Protein AF-A0A2G9M6N1-F1 (afdb_monomer_lite)

Secondary structure (DSSP, 8-state):
-------------PPPBPP-TT-EE-S-EEBPSSEEE-SS-EEEEEES-EEE-TT-EEE-SS--EEEEEEEEEEEEEES-EEES-SEEEEEEEEEEEEEEEEEEES-SEEEEEEEEES-EEEEEEE-SSEEEEEES-BS-EEEETTB---SGGGGSSEES--HHHHHHHHS----HHHHHHHHHHHHTT--HHHHHHHHHHT--

pLDDT: mean 89.11, std 14.32, range [43.44, 98.81]

Sequence (204 aa):
MKWILFILLVPVVGACIVPEDGMLIDKSVEFCTGVYYFDSGIKVSGENIKVDCAGSVLKSWSFGKGISIEHAKNVTVHECRLLSYKYGFYVRNSSRVFLIDNHLLKNLVGARFVSVSDSALFNHDVSLLQPIESELSENNIFSFTNKVLETSICESNHCNVDRQGVELFMLPRTDKNKMGIWLSENIGGKTKAKLHNWVFSVFN

Structure (mmCIF, N/CA/C/O backbone):
data_AF-A0A2G9M6N1-F1
#
_entry.id   AF-A0A2G9M6N1-F1
#
loop_
_atom_site.group_PDB
_atom_site.id
_atom_site.type_symbol
_atom_site.label_atom_id
_atom_site.label_alt_id
_atom_site.label_comp_id
_atom_site.label_asym_id
_atom_site.label_entity_id
_atom_site.label_seq_id
_atom_site.pdbx_PDB_ins_code
_atom_site.Cartn_x
_atom_site.Cartn_y
_atom_site.Cartn_z
_atom_site.occupancy
_atom_site.B_iso_or_equiv
_atom_site.auth_seq_id
_atom_site.auth_comp_id
_atom_site.auth_asym_id
_atom_site.auth_atom_id
_atom_site.pdbx_PDB_model_num
ATOM 1 N N . MET A 1 1 ? -32.301 -51.499 0.037 1.00 53.19 1 MET A N 1
ATOM 2 C CA . MET A 1 1 ? -30.959 -50.959 -0.279 1.00 53.19 1 MET A CA 1
ATOM 3 C C . MET A 1 1 ? -31.078 -49.461 -0.516 1.00 53.19 1 MET A C 1
ATOM 5 O O . MET A 1 1 ? -31.639 -49.072 -1.528 1.00 53.19 1 MET A O 1
ATOM 9 N N . LYS A 1 2 ? -30.637 -48.624 0.431 1.00 53.41 2 LYS A N 1
ATOM 10 C CA . LYS A 1 2 ? -30.558 -47.166 0.239 1.00 53.41 2 LYS A CA 1
ATOM 11 C C . LYS A 1 2 ? -29.214 -46.850 -0.419 1.00 53.41 2 LYS A C 1
ATOM 13 O O . LYS A 1 2 ? -28.179 -47.088 0.192 1.00 53.41 2 LYS A O 1
ATOM 18 N N . TRP A 1 3 ? -29.236 -46.367 -1.657 1.00 54.66 3 TRP A N 1
ATOM 19 C CA . TRP A 1 3 ? -28.057 -45.813 -2.321 1.00 54.66 3 TRP A CA 1
ATOM 20 C C . TRP A 1 3 ? -27.800 -44.413 -1.759 1.00 54.66 3 TRP A C 1
ATOM 22 O O . TRP A 1 3 ? -28.599 -43.503 -1.964 1.00 54.66 3 TRP A O 1
ATOM 32 N N . ILE A 1 4 ? -26.715 -44.258 -1.003 1.00 67.19 4 ILE A N 1
ATOM 33 C CA . ILE A 1 4 ? -26.228 -42.950 -0.563 1.00 67.19 4 ILE A CA 1
ATOM 34 C C . ILE A 1 4 ? -25.428 -42.367 -1.731 1.00 67.19 4 ILE A C 1
ATOM 36 O O . ILE A 1 4 ? -24.348 -42.856 -2.055 1.00 67.19 4 ILE A O 1
ATOM 40 N N . LEU A 1 5 ? -25.989 -41.349 -2.385 1.00 68.50 5 LEU A N 1
ATOM 41 C CA . LEU A 1 5 ? -25.320 -40.563 -3.417 1.00 68.50 5 LEU A CA 1
ATOM 42 C C . LEU A 1 5 ? -24.309 -39.629 -2.732 1.00 68.50 5 LEU A C 1
ATOM 44 O O . LEU A 1 5 ? -24.683 -38.606 -2.162 1.00 68.50 5 LEU A O 1
ATOM 48 N N . PHE A 1 6 ? -23.032 -40.005 -2.749 1.00 65.44 6 PHE A N 1
ATOM 49 C CA . PHE A 1 6 ? -21.934 -39.149 -2.303 1.00 65.44 6 PHE A CA 1
ATOM 50 C C . PHE A 1 6 ? -21.677 -38.082 -3.376 1.00 65.44 6 PHE A C 1
ATOM 52 O O . PHE A 1 6 ? -21.062 -38.355 -4.405 1.00 65.44 6 PHE A O 1
ATOM 59 N N . ILE A 1 7 ? -22.177 -36.865 -3.158 1.00 70.44 7 ILE A N 1
ATOM 60 C CA . ILE A 1 7 ? -21.816 -35.699 -3.969 1.00 70.44 7 ILE A CA 1
ATOM 61 C C . ILE A 1 7 ? -20.408 -35.278 -3.532 1.00 70.44 7 ILE A C 1
ATOM 63 O O . ILE A 1 7 ? -20.227 -34.702 -2.461 1.00 70.44 7 ILE A O 1
ATOM 67 N N . LEU A 1 8 ? -19.402 -35.608 -4.344 1.00 63.34 8 LEU A N 1
ATOM 68 C CA . LEU A 1 8 ? -18.044 -35.090 -4.193 1.00 63.34 8 LEU A CA 1
ATOM 69 C C . LEU A 1 8 ? -18.057 -33.596 -4.530 1.00 63.34 8 LEU A C 1
ATOM 71 O O . LEU A 1 8 ? -18.079 -33.209 -5.697 1.00 63.34 8 LEU A O 1
ATOM 75 N N . LEU A 1 9 ? -18.057 -32.756 -3.496 1.00 69.50 9 LEU A N 1
ATOM 76 C CA . LEU A 1 9 ? -17.727 -31.339 -3.615 1.00 69.50 9 LEU A CA 1
ATOM 77 C C . LEU A 1 9 ? -16.245 -31.242 -3.983 1.00 69.50 9 LEU A C 1
ATOM 79 O O . LEU A 1 9 ? -15.378 -31.241 -3.111 1.00 69.50 9 LEU A O 1
ATOM 83 N N . VAL A 1 10 ? -15.947 -31.216 -5.282 1.00 66.88 10 VAL A N 1
ATOM 84 C CA . VAL A 1 10 ? -14.610 -30.853 -5.751 1.00 66.88 10 VAL A CA 1
ATOM 85 C C . VAL A 1 10 ? -14.420 -29.380 -5.388 1.00 66.88 10 VAL A C 1
ATOM 87 O O . VAL A 1 10 ? -15.230 -28.557 -5.827 1.00 66.88 10 VAL A O 1
ATOM 90 N N . PRO A 1 11 ? -13.418 -29.018 -4.566 1.00 63.94 11 PRO A N 1
ATOM 91 C CA . PRO A 1 11 ? -13.124 -27.618 -4.327 1.00 63.94 11 PRO A CA 1
ATOM 92 C C . PRO A 1 11 ? -12.785 -26.998 -5.679 1.00 63.94 11 PRO A C 1
ATOM 94 O O . PRO A 1 11 ? -11.869 -27.448 -6.368 1.00 63.94 11 PRO A O 1
ATOM 97 N N . VAL A 1 12 ? -13.567 -26.001 -6.088 1.00 63.62 12 VAL A N 1
ATOM 98 C CA . VAL A 1 12 ? -13.225 -25.174 -7.241 1.00 63.62 12 VAL A CA 1
ATOM 99 C C . VAL A 1 12 ? -11.964 -24.432 -6.827 1.00 63.62 12 VAL A C 1
ATOM 101 O O . VAL A 1 12 ? -12.032 -23.459 -6.081 1.00 63.62 12 VAL A O 1
ATOM 104 N N . VAL A 1 13 ? -10.806 -24.951 -7.231 1.00 67.25 13 VAL A N 1
ATOM 105 C CA . VAL A 1 13 ? -9.548 -24.222 -7.113 1.00 67.25 13 VAL A CA 1
ATOM 106 C C . VAL A 1 13 ? -9.734 -23.001 -8.001 1.00 67.25 13 VAL A C 1
ATOM 108 O O . VAL A 1 13 ? -9.790 -23.128 -9.225 1.00 67.25 13 VAL A O 1
ATOM 111 N N . GLY A 1 14 ? -9.971 -21.845 -7.380 1.00 72.62 14 GLY A N 1
ATOM 112 C CA . GLY A 1 14 ? -10.072 -20.585 -8.097 1.00 72.62 14 GLY A CA 1
ATOM 113 C C . GLY A 1 14 ? -8.779 -20.406 -8.873 1.00 72.62 14 GLY A C 1
ATOM 114 O O . GLY A 1 14 ? -7.706 -20.372 -8.280 1.00 72.62 14 GLY A O 1
ATOM 115 N N . ALA A 1 15 ? -8.865 -20.388 -10.200 1.00 88.50 15 ALA A N 1
ATOM 116 C CA . ALA A 1 15 ? -7.701 -20.099 -11.012 1.00 88.50 15 ALA A CA 1
ATOM 117 C C . ALA A 1 15 ? -7.247 -18.669 -10.695 1.00 88.50 15 ALA A C 1
ATOM 119 O O . ALA A 1 15 ? -8.067 -17.747 -10.680 1.00 88.50 15 ALA A O 1
ATOM 120 N N . CYS A 1 16 ? -5.954 -18.500 -10.435 1.00 95.94 16 CYS A N 1
ATOM 121 C CA . CYS A 1 16 ? -5.355 -17.185 -10.290 1.00 95.94 16 CYS A CA 1
ATOM 122 C C . CYS A 1 16 ? -5.535 -16.364 -11.578 1.00 95.94 16 CYS A C 1
ATOM 124 O O . CYS A 1 16 ? -5.696 -16.904 -12.677 1.00 95.94 16 CYS A O 1
ATOM 126 N N . ILE A 1 17 ? -5.503 -15.044 -11.445 1.00 97.50 17 ILE A N 1
ATOM 127 C CA . ILE A 1 17 ? -5.645 -14.094 -12.546 1.00 97.50 17 ILE A CA 1
ATOM 128 C C . ILE A 1 17 ? -4.257 -13.582 -12.928 1.00 97.50 17 ILE A C 1
ATOM 130 O O . ILE A 1 17 ? -3.484 -13.148 -12.077 1.00 97.50 17 ILE A O 1
ATOM 134 N N . VAL A 1 18 ? -3.923 -13.616 -14.215 1.00 97.81 18 VAL A N 1
ATOM 135 C CA . VAL A 1 18 ? -2.713 -12.957 -14.718 1.00 97.81 18 VAL A CA 1
ATOM 136 C C . VAL A 1 18 ? -2.987 -11.449 -14.770 1.00 97.81 18 VAL A C 1
ATOM 138 O O . VAL A 1 18 ? -3.926 -11.052 -15.458 1.00 97.81 18 VAL A O 1
ATOM 141 N N . PRO A 1 19 ? -2.236 -10.605 -14.040 1.00 98.00 19 PRO A N 1
ATOM 142 C CA . PRO A 1 19 ? -2.467 -9.167 -14.063 1.00 98.00 19 PRO A CA 1
ATOM 143 C C . PRO A 1 19 ? -2.062 -8.555 -15.415 1.00 98.00 19 PRO A C 1
ATOM 145 O O . PRO A 1 19 ? -1.114 -9.008 -16.059 1.00 98.00 19 PRO A O 1
ATOM 148 N N . GLU A 1 20 ? -2.760 -7.493 -15.819 1.00 98.12 20 GLU A N 1
ATOM 149 C CA . GLU A 1 20 ? -2.525 -6.754 -17.068 1.00 98.12 20 GLU A CA 1
ATOM 150 C C . GLU A 1 20 ? -2.229 -5.270 -16.788 1.00 98.12 20 GLU A C 1
ATOM 152 O O . GLU A 1 20 ? -2.690 -4.712 -15.787 1.00 98.12 20 GLU A O 1
ATOM 157 N N . ASP A 1 21 ? -1.471 -4.609 -17.673 1.00 97.81 21 ASP A N 1
ATOM 158 C CA . ASP A 1 21 ? -1.153 -3.184 -17.508 1.00 97.81 21 ASP A CA 1
ATOM 159 C C . ASP A 1 21 ? -2.416 -2.322 -17.626 1.00 97.81 21 ASP A C 1
ATOM 161 O O . ASP A 1 21 ? -3.175 -2.422 -18.588 1.00 97.81 21 ASP A O 1
ATOM 165 N N . GLY A 1 22 ? -2.643 -1.455 -16.644 1.00 97.44 22 GLY A N 1
ATOM 166 C CA . GLY A 1 22 ? -3.827 -0.603 -16.569 1.00 97.44 22 GLY A CA 1
ATOM 167 C C . GLY A 1 22 ? -5.103 -1.318 -16.115 1.00 97.44 22 GLY A C 1
ATOM 168 O O . GLY A 1 22 ? -6.165 -0.688 -16.138 1.00 97.44 22 GLY A O 1
ATOM 169 N N . MET A 1 23 ? -5.022 -2.586 -15.688 1.00 98.06 23 MET A N 1
ATOM 170 C CA . MET A 1 23 ? -6.169 -3.370 -15.222 1.00 98.06 23 MET A CA 1
ATOM 171 C C . MET A 1 23 ? -6.936 -2.648 -14.103 1.00 98.06 23 MET A C 1
ATOM 173 O O . MET A 1 23 ? -6.345 -2.133 -13.149 1.00 98.06 23 MET A O 1
ATOM 177 N N . LEU A 1 24 ? -8.269 -2.651 -14.214 1.00 98.44 24 LEU A N 1
ATOM 178 C CA . LEU A 1 24 ? -9.184 -2.228 -13.157 1.00 98.44 24 LEU A CA 1
ATOM 179 C C . LEU A 1 24 ? -9.642 -3.445 -12.348 1.00 98.44 24 LEU A C 1
ATOM 181 O O . LEU A 1 24 ? -10.134 -4.423 -12.904 1.00 98.44 24 LEU A O 1
ATOM 185 N N . ILE A 1 25 ? -9.515 -3.343 -11.031 1.00 98.25 25 ILE A N 1
ATOM 186 C CA . ILE A 1 25 ? -9.971 -4.326 -10.057 1.00 98.25 25 ILE A CA 1
ATOM 187 C C . ILE A 1 25 ? -11.111 -3.707 -9.259 1.00 98.25 25 ILE A C 1
ATOM 189 O O . ILE A 1 25 ? -10.909 -2.772 -8.482 1.00 98.25 25 ILE A O 1
ATOM 193 N N . ASP A 1 26 ? -12.300 -4.260 -9.451 1.00 98.12 26 ASP A N 1
ATOM 194 C CA . ASP A 1 26 ? -13.547 -3.889 -8.777 1.00 98.12 26 ASP A CA 1
ATOM 195 C C . ASP A 1 26 ? -14.121 -5.028 -7.911 1.00 98.12 26 ASP A C 1
ATOM 197 O O . ASP A 1 26 ? -15.159 -4.884 -7.265 1.00 98.12 26 ASP A O 1
ATOM 201 N N . LYS A 1 27 ? -13.422 -6.166 -7.869 1.00 97.56 27 LYS A N 1
ATOM 202 C CA . LYS A 1 27 ? -13.747 -7.357 -7.080 1.00 97.56 27 LYS A CA 1
ATOM 203 C C . LYS A 1 27 ? -12.473 -8.017 -6.574 1.00 97.56 27 LYS A C 1
ATOM 205 O O . LYS A 1 27 ? -11.397 -7.778 -7.110 1.00 97.56 27 LYS A O 1
ATOM 210 N N . SER A 1 28 ? -12.593 -8.863 -5.556 1.00 97.69 28 SER A N 1
ATOM 211 C CA . SER A 1 28 ? -11.439 -9.589 -5.021 1.00 97.69 28 SER A CA 1
ATOM 212 C C . SER A 1 28 ? -10.797 -10.497 -6.071 1.00 97.69 28 SER A C 1
ATOM 214 O O . SER A 1 28 ? -11.503 -11.172 -6.825 1.00 97.69 28 SER A O 1
ATOM 216 N N . VAL A 1 29 ? -9.468 -10.515 -6.095 1.00 97.31 29 VAL A N 1
ATOM 217 C CA . VAL A 1 29 ? -8.651 -11.279 -7.039 1.00 97.31 29 VAL A CA 1
ATOM 218 C C . VAL A 1 29 ? -7.423 -11.857 -6.343 1.00 97.31 29 VAL A C 1
ATOM 220 O O . VAL A 1 29 ? -6.889 -11.265 -5.406 1.00 97.31 29 VAL A O 1
ATOM 223 N N . GLU A 1 30 ? -6.971 -12.996 -6.851 1.00 97.69 30 GLU A N 1
ATOM 224 C CA . GLU A 1 30 ? -5.683 -13.603 -6.524 1.00 97.69 30 GLU A CA 1
ATOM 225 C C . GLU A 1 30 ? -4.851 -13.629 -7.803 1.00 97.69 30 GLU A C 1
ATOM 227 O O . GLU A 1 30 ? -5.320 -14.125 -8.832 1.00 97.69 30 GLU A O 1
ATOM 232 N N . PHE A 1 31 ? -3.650 -13.062 -7.776 1.00 98.12 31 PHE A N 1
ATOM 233 C CA . PHE A 1 31 ? -2.772 -13.045 -8.934 1.00 98.12 31 PHE A CA 1
ATOM 234 C C . PHE A 1 31 ? -1.964 -14.320 -9.066 1.00 98.12 31 PHE A C 1
ATOM 236 O O . PHE A 1 31 ? -1.549 -14.938 -8.091 1.00 98.12 31 PHE A O 1
ATOM 243 N N . CYS A 1 32 ? -1.670 -14.682 -10.310 1.00 97.81 32 CYS A N 1
ATOM 244 C CA . CYS A 1 32 ? -0.702 -15.731 -10.567 1.00 97.81 32 CYS A CA 1
ATOM 245 C C . CYS A 1 32 ? 0.701 -15.262 -10.178 1.00 97.81 32 CYS A C 1
ATOM 247 O O . CYS A 1 32 ? 1.097 -14.127 -10.466 1.00 97.81 32 CYS A O 1
ATOM 249 N N . THR A 1 33 ? 1.494 -16.155 -9.587 1.00 98.00 33 THR A N 1
ATOM 250 C CA . THR A 1 33 ? 2.905 -15.877 -9.304 1.00 98.00 33 THR A CA 1
ATOM 251 C C . THR A 1 33 ? 3.661 -15.602 -10.607 1.00 98.00 33 THR A C 1
ATOM 253 O O . THR A 1 33 ? 3.381 -16.194 -11.648 1.00 98.00 33 THR A O 1
ATOM 256 N N . GLY A 1 34 ? 4.603 -14.661 -10.582 1.00 98.19 34 GLY A N 1
ATOM 257 C CA . GLY A 1 34 ? 5.318 -14.259 -11.790 1.00 98.19 34 GLY A CA 1
ATOM 258 C C . GLY A 1 34 ? 5.971 -12.892 -11.676 1.00 98.19 34 GLY A C 1
ATOM 259 O O . GLY A 1 34 ? 5.942 -12.255 -10.621 1.00 98.19 34 GLY A O 1
ATOM 260 N N . VAL A 1 35 ? 6.573 -12.457 -12.782 1.00 98.44 35 VAL A N 1
ATOM 261 C CA . VAL A 1 35 ? 7.124 -11.110 -12.949 1.00 98.44 35 VAL A CA 1
ATOM 262 C C . VAL A 1 35 ? 6.381 -10.441 -14.093 1.00 98.44 35 VAL A C 1
ATOM 264 O O . VAL A 1 35 ? 6.401 -10.940 -15.216 1.00 98.44 35 VAL A O 1
ATOM 267 N N . TYR A 1 36 ? 5.762 -9.306 -13.804 1.00 98.25 36 TYR A N 1
ATOM 268 C CA . TYR A 1 36 ? 4.923 -8.577 -14.738 1.00 98.25 36 TYR A CA 1
ATOM 269 C C . TYR A 1 36 ? 5.379 -7.127 -14.864 1.00 98.25 36 TYR A C 1
ATOM 271 O O . TYR A 1 36 ? 5.844 -6.513 -13.898 1.00 98.25 36 TYR A O 1
ATOM 279 N N . TYR A 1 37 ? 5.257 -6.592 -16.074 1.00 97.81 37 TYR A N 1
ATOM 280 C CA . TYR A 1 37 ? 5.758 -5.273 -16.434 1.00 97.81 37 TYR A CA 1
ATOM 281 C C . TYR A 1 37 ? 4.599 -4.337 -16.755 1.00 97.81 37 TYR A C 1
ATOM 283 O O . TYR A 1 37 ? 3.924 -4.539 -17.760 1.00 97.81 37 TYR A O 1
ATOM 291 N N . PHE A 1 38 ? 4.389 -3.334 -15.901 1.00 95.31 38 PHE A N 1
ATOM 292 C CA . PHE A 1 38 ? 3.249 -2.421 -15.938 1.00 95.31 38 PHE A CA 1
ATOM 293 C C . PHE A 1 38 ? 3.731 -0.983 -15.803 1.00 95.31 38 PHE A C 1
ATOM 295 O O . PHE A 1 38 ? 4.244 -0.587 -14.757 1.00 95.31 38 PHE A O 1
ATOM 302 N N . ASP A 1 39 ? 3.571 -0.186 -16.851 1.00 94.88 39 ASP A N 1
ATOM 303 C CA . ASP A 1 39 ? 3.895 1.238 -16.794 1.00 94.88 39 ASP A CA 1
ATOM 304 C C . ASP A 1 39 ? 2.693 2.074 -16.344 1.00 94.88 39 ASP A C 1
ATOM 306 O O . ASP A 1 39 ? 2.858 3.095 -15.672 1.00 94.88 39 ASP A O 1
ATOM 310 N N . SER A 1 40 ? 1.483 1.603 -16.643 1.00 96.56 40 SER A N 1
ATOM 311 C CA . SER A 1 40 ? 0.222 2.191 -16.183 1.00 96.56 40 SER A CA 1
ATOM 312 C C . SER A 1 40 ? -0.201 1.674 -14.804 1.00 96.56 40 SER A C 1
ATOM 314 O O . SER A 1 40 ? -1.035 2.304 -14.146 1.00 96.56 40 SER A O 1
ATOM 316 N N . GLY A 1 41 ? 0.382 0.555 -14.366 1.00 97.62 41 GLY A N 1
ATOM 317 C CA . GLY A 1 41 ? 0.120 -0.066 -13.072 1.00 97.62 41 GLY A CA 1
ATOM 318 C C . GLY A 1 41 ? -1.264 -0.700 -12.994 1.00 97.62 41 GLY A C 1
ATOM 319 O O . GLY A 1 41 ? -1.897 -0.987 -14.005 1.00 97.62 41 GLY A O 1
ATOM 320 N N . ILE A 1 42 ? -1.751 -0.907 -11.775 1.00 98.50 42 ILE A N 1
ATOM 321 C CA . ILE A 1 42 ? -3.062 -1.506 -11.499 1.00 98.50 42 ILE A CA 1
ATOM 322 C C . ILE A 1 42 ? -3.935 -0.493 -10.766 1.00 98.50 42 ILE A C 1
ATOM 324 O O . ILE A 1 42 ? -3.455 0.244 -9.901 1.00 98.50 42 ILE A O 1
ATOM 328 N N . LYS A 1 43 ? -5.228 -0.456 -11.091 1.00 98.75 43 LYS A N 1
ATOM 329 C CA . LYS A 1 43 ? -6.215 0.406 -10.435 1.00 98.75 43 LYS A CA 1
ATOM 330 C C . LYS A 1 43 ? -7.190 -0.438 -9.629 1.00 98.75 43 LYS A C 1
ATOM 332 O O . LYS A 1 43 ? -7.765 -1.381 -10.152 1.00 98.75 43 LYS A O 1
ATOM 337 N N . VAL A 1 44 ? -7.414 -0.064 -8.378 1.00 98.62 44 VAL A N 1
ATOM 338 C CA . VAL A 1 44 ? -8.393 -0.678 -7.480 1.00 98.62 44 VAL A CA 1
ATOM 339 C C . VAL A 1 44 ? -9.418 0.380 -7.097 1.00 98.62 44 VAL A C 1
ATOM 341 O O . VAL A 1 44 ? -9.051 1.470 -6.649 1.00 98.62 44 VAL A O 1
ATOM 344 N N . SER A 1 45 ? -10.699 0.071 -7.274 1.00 98.12 45 SER A N 1
ATOM 345 C CA . SER A 1 45 ? -11.797 0.969 -6.912 1.00 98.12 45 SER A CA 1
ATOM 346 C C . SER A 1 45 ? -13.028 0.176 -6.491 1.00 98.12 45 SER A C 1
ATOM 348 O O . SER A 1 45 ? -13.265 -0.907 -7.013 1.00 98.12 45 SER A O 1
ATOM 350 N N . GLY A 1 46 ? -13.811 0.708 -5.553 1.00 97.62 46 GLY A N 1
ATOM 351 C CA . GLY A 1 46 ? -14.970 0.024 -4.979 1.00 97.62 46 GLY A CA 1
ATOM 352 C C . GLY A 1 46 ? -14.768 -0.371 -3.517 1.00 97.62 46 GLY A C 1
ATOM 353 O O . GLY A 1 46 ? -13.947 0.211 -2.804 1.00 97.62 46 GLY A O 1
ATOM 354 N N . GLU A 1 47 ? -15.548 -1.341 -3.044 1.00 98.12 47 GLU A N 1
ATOM 355 C CA . GLU A 1 47 ? -15.571 -1.712 -1.629 1.00 98.12 47 GLU A CA 1
ATOM 356 C C . GLU A 1 47 ? -15.382 -3.209 -1.398 1.00 98.12 47 GLU A C 1
ATOM 358 O O . GLU A 1 47 ? -15.843 -4.029 -2.187 1.00 98.12 47 GLU A O 1
ATOM 363 N N . ASN A 1 48 ? -14.790 -3.568 -0.254 1.00 97.19 48 ASN A N 1
ATOM 364 C CA . ASN A 1 48 ? -14.640 -4.961 0.194 1.00 97.19 48 ASN A CA 1
ATOM 365 C C . ASN A 1 48 ? -13.802 -5.823 -0.766 1.00 97.19 48 ASN A C 1
ATOM 367 O O . ASN A 1 48 ? -14.111 -6.992 -1.006 1.00 97.19 48 ASN A O 1
ATOM 371 N N . ILE A 1 49 ? -12.734 -5.236 -1.305 1.00 98.06 49 ILE A N 1
ATOM 372 C CA . ILE A 1 49 ? -11.857 -5.868 -2.293 1.00 98.06 49 ILE A CA 1
ATOM 373 C C . ILE A 1 49 ? -10.611 -6.409 -1.601 1.00 98.06 49 ILE A C 1
ATOM 375 O O . ILE A 1 49 ? -9.967 -5.713 -0.816 1.00 98.06 49 ILE A O 1
ATOM 379 N N . LYS A 1 50 ? -10.240 -7.642 -1.936 1.00 98.19 50 LYS A N 1
ATOM 380 C CA . LYS A 1 50 ? -8.954 -8.237 -1.574 1.00 98.19 50 LYS A CA 1
ATOM 381 C C . LYS A 1 50 ? -8.126 -8.467 -2.829 1.00 98.19 50 LYS A C 1
ATOM 383 O O . LYS A 1 50 ? -8.605 -9.110 -3.756 1.00 98.19 50 LYS A O 1
ATOM 388 N N . VAL A 1 51 ? -6.909 -7.945 -2.845 1.00 98.44 51 VAL A N 1
ATOM 389 C CA . VAL A 1 51 ? -5.909 -8.211 -3.878 1.00 98.44 51 VAL A CA 1
ATOM 390 C C . VAL A 1 51 ? -4.795 -9.014 -3.229 1.00 98.44 51 VAL A C 1
ATOM 392 O O . VAL A 1 51 ? -3.991 -8.468 -2.472 1.00 98.44 51 VAL A O 1
ATOM 395 N N . ASP A 1 52 ? -4.790 -10.309 -3.506 1.00 98.38 52 ASP A N 1
ATOM 396 C CA . ASP A 1 52 ? -3.706 -11.204 -3.128 1.00 98.38 52 ASP A CA 1
ATOM 397 C C . ASP A 1 52 ? -2.733 -11.304 -4.301 1.00 98.38 52 ASP A C 1
ATOM 399 O O . ASP A 1 52 ? -3.097 -11.753 -5.387 1.00 98.38 52 ASP A O 1
ATOM 403 N N . CYS A 1 53 ? -1.501 -10.843 -4.118 1.00 98.62 53 CYS A N 1
ATOM 404 C CA . CYS A 1 53 ? -0.498 -10.918 -5.169 1.00 98.62 53 CYS A CA 1
ATOM 405 C C . CYS A 1 53 ? 0.207 -12.277 -5.248 1.00 98.62 53 CYS A C 1
ATOM 407 O O . CYS A 1 53 ? 0.952 -12.477 -6.212 1.00 98.62 53 CYS A O 1
ATOM 409 N N . ALA A 1 54 ? 0.051 -13.164 -4.259 1.00 97.38 54 ALA A N 1
ATOM 410 C CA . ALA A 1 54 ? 0.758 -14.442 -4.150 1.00 97.38 54 ALA A CA 1
ATOM 411 C C . ALA A 1 54 ? 2.286 -14.311 -4.358 1.00 97.38 54 ALA A C 1
ATOM 413 O O . ALA A 1 54 ? 2.943 -15.137 -4.997 1.00 97.38 54 ALA A O 1
ATOM 414 N N . GLY A 1 55 ? 2.888 -13.207 -3.902 1.00 97.81 55 GLY A N 1
ATOM 415 C CA . GLY A 1 55 ? 4.310 -12.922 -4.107 1.00 97.81 55 GLY A CA 1
ATOM 416 C C . GLY A 1 55 ? 4.692 -12.427 -5.509 1.00 97.81 55 GLY A C 1
ATOM 417 O O . GLY A 1 55 ? 5.889 -12.307 -5.795 1.00 97.81 55 GLY A O 1
ATOM 418 N N . SER A 1 56 ? 3.744 -12.147 -6.403 1.00 98.31 56 SER A N 1
ATOM 419 C CA . SER A 1 56 ? 4.042 -11.615 -7.738 1.00 98.31 56 SER A CA 1
ATOM 420 C C . SER A 1 56 ? 4.858 -10.317 -7.694 1.00 98.31 56 SER A C 1
ATOM 422 O O . SER A 1 56 ? 4.739 -9.482 -6.790 1.00 98.31 56 SER A O 1
ATOM 424 N N . VAL A 1 57 ? 5.736 -10.166 -8.689 1.00 98.69 57 VAL A N 1
ATOM 425 C CA . VAL A 1 57 ? 6.581 -8.986 -8.880 1.00 98.69 57 VAL A CA 1
ATOM 426 C C . VAL A 1 57 ? 5.957 -8.108 -9.946 1.00 98.69 57 VAL A C 1
ATOM 428 O O . VAL A 1 57 ? 5.914 -8.486 -11.113 1.00 98.69 57 VAL A O 1
ATOM 431 N N . LEU A 1 58 ? 5.520 -6.920 -9.551 1.00 98.50 58 LEU A N 1
ATOM 432 C CA . LEU A 1 58 ? 5.023 -5.897 -10.458 1.00 98.50 58 LEU A CA 1
ATOM 433 C C . LEU A 1 58 ? 6.132 -4.863 -10.640 1.00 98.50 58 LEU A C 1
ATOM 435 O O . LEU A 1 58 ? 6.646 -4.327 -9.656 1.00 98.50 58 LEU A O 1
ATOM 439 N N . LYS A 1 59 ? 6.512 -4.571 -11.883 1.00 98.31 59 LYS A N 1
ATOM 440 C CA . LYS A 1 59 ? 7.652 -3.702 -12.194 1.00 98.31 59 LYS A CA 1
ATOM 441 C C . LYS A 1 59 ? 7.314 -2.666 -13.267 1.00 98.31 59 LYS A C 1
ATOM 443 O O . LYS A 1 59 ? 6.717 -3.023 -14.272 1.00 98.31 59 LYS A O 1
ATOM 448 N N . SER A 1 60 ? 7.796 -1.432 -13.115 1.00 97.44 60 SER A N 1
ATOM 449 C CA . SER A 1 60 ? 7.712 -0.382 -14.150 1.00 97.44 60 SER A CA 1
ATOM 450 C C . SER A 1 60 ? 9.079 -0.012 -14.727 1.00 97.44 60 SER A C 1
ATOM 452 O O . SER A 1 60 ? 10.124 -0.259 -14.117 1.00 97.44 60 SER A O 1
ATOM 454 N N . TRP A 1 61 ? 9.061 0.544 -15.941 1.00 95.00 61 TRP A N 1
ATOM 455 C CA . TRP A 1 61 ? 10.202 1.145 -16.635 1.00 95.00 61 TRP A CA 1
ATOM 456 C C . TRP A 1 61 ? 10.066 2.673 -16.721 1.00 95.00 61 TRP A C 1
ATOM 458 O O . TRP A 1 61 ? 11.070 3.370 -16.858 1.00 95.00 61 TRP A O 1
ATOM 468 N N . SER A 1 62 ? 8.843 3.197 -16.618 1.00 91.00 62 SER A N 1
ATOM 469 C CA . SER A 1 62 ? 8.509 4.610 -16.834 1.00 91.00 62 SER A CA 1
ATOM 470 C C . SER A 1 62 ? 8.266 5.430 -15.558 1.00 91.00 62 SER A C 1
ATOM 472 O O . SER A 1 62 ? 7.893 6.599 -15.651 1.00 91.00 62 SER A O 1
ATOM 474 N N . PHE A 1 63 ? 8.499 4.865 -14.365 1.00 87.56 63 PHE A N 1
ATOM 475 C CA . PHE A 1 63 ? 8.233 5.519 -13.072 1.00 87.56 63 PHE A CA 1
ATOM 476 C C . PHE A 1 63 ? 6.755 5.941 -12.895 1.00 87.56 63 PHE A C 1
ATOM 478 O O . PHE A 1 63 ? 6.451 7.062 -12.480 1.00 87.56 63 PHE A O 1
ATOM 485 N N . GLY A 1 64 ? 5.817 5.030 -13.173 1.00 95.50 64 GLY A N 1
ATOM 486 C CA . GLY A 1 64 ? 4.380 5.216 -12.927 1.00 95.50 64 GLY A CA 1
ATOM 487 C C . GLY A 1 64 ? 3.947 5.035 -11.461 1.00 95.50 64 GLY A C 1
ATOM 488 O O . GLY A 1 64 ? 4.748 5.137 -10.527 1.00 95.50 64 GLY A O 1
ATOM 489 N N . LYS A 1 65 ? 2.659 4.744 -11.248 1.00 98.31 65 LYS A N 1
ATOM 490 C CA . LYS A 1 65 ? 2.111 4.266 -9.963 1.00 98.31 65 LYS A CA 1
ATOM 491 C C . LYS A 1 65 ? 1.995 2.741 -10.031 1.00 98.31 65 LYS A C 1
ATOM 493 O O . LYS A 1 65 ? 1.481 2.252 -11.027 1.00 98.31 65 LYS A O 1
ATOM 498 N N . GLY A 1 66 ? 2.422 2.009 -9.003 1.00 98.38 66 GLY A N 1
ATOM 499 C CA . GLY A 1 66 ? 2.332 0.543 -8.985 1.00 98.38 66 GLY A CA 1
ATOM 500 C C . GLY A 1 66 ? 0.902 0.054 -8.838 1.00 98.38 66 GLY A C 1
ATOM 501 O O . GLY A 1 66 ? 0.296 -0.429 -9.791 1.00 98.38 66 GLY A O 1
ATOM 502 N N . ILE A 1 67 ? 0.348 0.221 -7.641 1.00 98.69 67 ILE A N 1
ATOM 503 C CA . ILE A 1 67 ? -1.061 -0.059 -7.359 1.00 98.69 67 ILE A CA 1
ATOM 504 C C . ILE A 1 67 ? -1.716 1.237 -6.880 1.00 98.69 67 ILE A C 1
ATOM 506 O O . ILE A 1 67 ? -1.317 1.817 -5.867 1.00 98.69 67 ILE A O 1
ATOM 510 N N . SER A 1 68 ? -2.713 1.699 -7.632 1.00 98.75 68 SER A N 1
ATOM 511 C CA . SER A 1 68 ? -3.507 2.890 -7.330 1.00 98.75 68 SER A CA 1
ATOM 512 C C . SER A 1 68 ? -4.844 2.483 -6.721 1.00 98.75 68 SER A C 1
ATOM 514 O O . SER A 1 68 ? -5.620 1.796 -7.373 1.00 98.75 68 SER A O 1
ATOM 516 N N . ILE A 1 69 ? -5.124 2.914 -5.494 1.00 98.81 69 ILE A N 1
ATOM 517 C CA . ILE A 1 69 ? -6.369 2.641 -4.770 1.00 98.81 69 ILE A CA 1
ATOM 518 C C . ILE A 1 69 ? -7.096 3.972 -4.612 1.00 98.81 69 ILE A C 1
ATOM 520 O O . ILE A 1 69 ? -6.679 4.826 -3.827 1.00 98.81 69 ILE A O 1
ATOM 524 N N . GLU A 1 70 ? -8.144 4.181 -5.402 1.00 98.62 70 GLU A N 1
ATOM 525 C CA . GLU A 1 70 ? -8.825 5.474 -5.482 1.00 98.62 70 GLU A CA 1
ATOM 526 C C . GLU A 1 70 ? -10.332 5.308 -5.267 1.00 98.62 70 GLU A C 1
ATOM 528 O O . GLU A 1 70 ? -10.965 4.437 -5.869 1.00 98.62 70 GLU A O 1
ATOM 533 N N . HIS A 1 71 ? -10.908 6.170 -4.419 1.00 98.19 71 HIS A N 1
ATOM 534 C CA . HIS A 1 71 ? -12.337 6.148 -4.083 1.00 98.19 71 HIS A CA 1
ATOM 535 C C . HIS A 1 71 ? -12.811 4.781 -3.570 1.00 98.19 71 HIS A C 1
ATOM 537 O O . HIS A 1 71 ? -13.863 4.284 -3.972 1.00 98.19 71 HIS A O 1
ATOM 543 N N . ALA A 1 72 ? -12.007 4.158 -2.707 1.00 98.31 72 ALA A N 1
ATOM 544 C CA . ALA A 1 72 ? -12.230 2.796 -2.257 1.00 98.31 72 ALA A CA 1
ATOM 545 C C . ALA A 1 72 ? -12.406 2.695 -0.739 1.00 98.31 72 ALA A C 1
ATOM 547 O O . ALA A 1 72 ? -11.938 3.539 0.035 1.00 98.31 72 ALA A O 1
ATOM 548 N N . LYS A 1 73 ? -13.075 1.630 -0.297 1.00 98.31 73 LYS A N 1
ATOM 549 C CA . LYS A 1 73 ? -13.312 1.371 1.124 1.00 98.31 73 LYS A CA 1
ATOM 550 C C . LYS A 1 73 ? -13.134 -0.094 1.473 1.00 98.31 73 LYS A C 1
ATOM 552 O O . LYS A 1 73 ? -13.638 -0.964 0.775 1.00 98.31 73 LYS A O 1
ATOM 557 N N . ASN A 1 74 ? -12.498 -0.375 2.609 1.00 97.25 74 ASN A N 1
ATOM 558 C CA . ASN A 1 74 ? -12.292 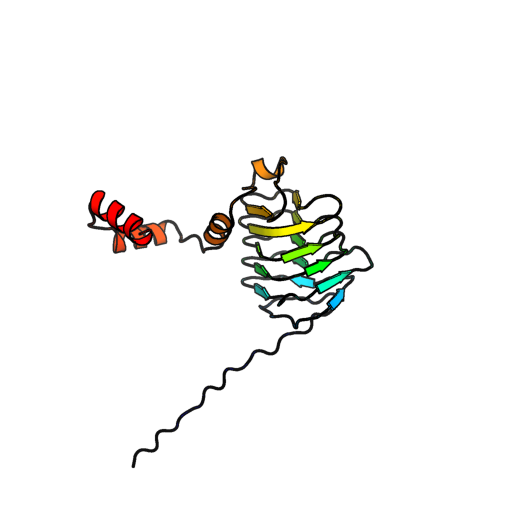-1.751 3.069 1.00 97.25 74 ASN A CA 1
ATOM 559 C C . ASN A 1 74 ? -11.554 -2.592 2.010 1.00 97.25 74 ASN A C 1
ATOM 561 O O . ASN A 1 74 ? -12.059 -3.614 1.544 1.00 97.25 74 ASN A O 1
ATOM 565 N N . VAL A 1 75 ? -10.390 -2.100 1.587 1.00 98.50 75 VAL A N 1
ATOM 566 C CA . VAL A 1 75 ? -9.530 -2.760 0.598 1.00 98.50 75 VAL A CA 1
ATOM 567 C C . VAL A 1 75 ? -8.341 -3.374 1.312 1.00 98.50 75 VAL A C 1
ATOM 569 O O . VAL A 1 75 ? -7.693 -2.701 2.107 1.00 98.50 75 VAL A O 1
ATOM 572 N N . THR A 1 76 ? -8.012 -4.621 1.002 1.00 98.38 76 THR A N 1
ATOM 573 C CA . THR A 1 76 ? -6.772 -5.257 1.457 1.00 98.38 76 THR A CA 1
ATOM 574 C C . THR A 1 76 ? -5.907 -5.596 0.255 1.00 98.38 76 THR A C 1
ATOM 576 O O . THR A 1 76 ? -6.392 -6.216 -0.686 1.00 98.38 76 THR A O 1
ATOM 579 N N . VAL A 1 77 ? -4.634 -5.211 0.295 1.00 98.62 77 VAL A N 1
ATOM 580 C CA . VAL A 1 77 ? -3.621 -5.612 -0.685 1.00 98.62 77 VAL A CA 1
ATOM 581 C C . VAL A 1 77 ? -2.456 -6.247 0.060 1.00 98.62 77 VAL A C 1
ATOM 583 O O . VAL A 1 77 ? -1.896 -5.623 0.969 1.00 98.62 77 VAL A O 1
ATOM 586 N N . HIS A 1 78 ? -2.104 -7.478 -0.304 1.00 98.44 78 HIS A N 1
ATOM 587 C CA . HIS A 1 78 ? -1.052 -8.208 0.389 1.00 98.44 78 HIS A CA 1
ATOM 588 C C . HIS A 1 78 ? -0.149 -9.031 -0.520 1.00 98.44 78 HIS A C 1
ATOM 590 O O . HIS A 1 78 ? -0.505 -9.379 -1.646 1.00 98.44 78 HIS A O 1
ATOM 596 N N . GLU A 1 79 ? 1.044 -9.312 0.006 1.00 98.25 79 GLU A N 1
ATOM 597 C CA . GLU A 1 79 ? 2.067 -10.154 -0.619 1.00 98.25 79 GLU A CA 1
ATOM 598 C C . GLU A 1 79 ? 2.525 -9.679 -2.008 1.00 98.25 79 GLU A C 1
ATOM 600 O O . GLU A 1 79 ? 3.001 -10.464 -2.828 1.00 98.25 79 GLU A O 1
ATOM 605 N N . CYS A 1 80 ? 2.420 -8.383 -2.304 1.00 98.69 80 CYS A N 1
ATOM 606 C CA . CYS A 1 80 ? 2.900 -7.817 -3.562 1.00 98.69 80 CYS A CA 1
ATOM 607 C C . CYS A 1 80 ? 4.371 -7.408 -3.465 1.00 98.69 80 CYS A C 1
ATOM 609 O O . CYS A 1 80 ? 4.832 -6.890 -2.444 1.00 98.69 80 CYS A O 1
ATOM 611 N N . ARG A 1 81 ? 5.114 -7.546 -4.568 1.00 98.69 81 ARG A N 1
ATOM 612 C CA . ARG A 1 81 ? 6.465 -6.984 -4.711 1.00 98.69 81 ARG A CA 1
ATOM 613 C C . ARG A 1 81 ? 6.440 -5.882 -5.765 1.00 98.69 81 ARG A C 1
ATOM 615 O O . ARG A 1 81 ? 6.351 -6.174 -6.952 1.00 98.69 81 ARG A O 1
ATOM 622 N N . LEU A 1 82 ? 6.511 -4.621 -5.343 1.00 98.62 82 LEU A N 1
ATOM 623 C CA . LEU A 1 82 ? 6.404 -3.456 -6.231 1.00 98.62 82 LEU A CA 1
ATOM 624 C C . LEU A 1 82 ? 7.780 -2.840 -6.469 1.00 98.62 82 LEU A C 1
ATOM 626 O O . LEU A 1 82 ? 8.435 -2.410 -5.515 1.00 98.62 82 LEU A O 1
ATOM 630 N N . LEU A 1 83 ? 8.205 -2.798 -7.733 1.00 98.38 83 LEU A N 1
ATOM 631 C CA . LEU A 1 83 ? 9.568 -2.450 -8.126 1.00 98.38 83 LEU A CA 1
ATOM 632 C C . LEU A 1 83 ? 9.626 -1.306 -9.152 1.00 98.38 83 LEU A C 1
ATOM 634 O O . LEU A 1 83 ? 9.033 -1.392 -10.225 1.00 98.38 83 LEU A O 1
ATOM 638 N N . SER A 1 84 ? 10.446 -0.291 -8.865 1.00 97.94 84 SER A N 1
ATOM 639 C CA . SER A 1 84 ? 10.808 0.785 -9.809 1.00 97.94 84 SER A CA 1
ATOM 640 C C . SER A 1 84 ? 9.656 1.698 -10.257 1.00 97.94 84 SER A C 1
ATOM 642 O O . SER A 1 84 ? 9.677 2.241 -11.359 1.00 97.94 84 SER A O 1
ATOM 644 N N . TYR A 1 85 ? 8.675 1.929 -9.386 1.00 98.44 85 TYR A N 1
ATOM 645 C CA . TYR A 1 85 ? 7.630 2.933 -9.592 1.00 98.44 85 TYR A CA 1
ATOM 646 C C . TYR A 1 85 ? 8.016 4.293 -9.002 1.00 98.44 85 TYR A C 1
ATOM 648 O O . TYR A 1 85 ? 8.873 4.391 -8.124 1.00 98.44 85 TYR A O 1
ATOM 656 N N . LYS A 1 86 ? 7.336 5.367 -9.415 1.00 98.25 86 LYS A N 1
ATOM 657 C CA . LYS A 1 86 ? 7.383 6.637 -8.676 1.00 98.25 86 LYS A CA 1
ATOM 658 C C . LYS A 1 86 ? 6.720 6.481 -7.309 1.00 98.25 86 LYS A C 1
ATOM 660 O O . LYS A 1 86 ? 7.301 6.861 -6.299 1.00 98.25 86 LYS A O 1
ATOM 665 N N . TYR A 1 87 ? 5.538 5.876 -7.281 1.00 98.56 87 TYR A N 1
ATOM 666 C CA . TYR A 1 87 ? 4.854 5.483 -6.051 1.00 98.56 87 TYR A CA 1
ATOM 667 C C . TYR A 1 87 ? 4.576 3.988 -6.127 1.00 98.56 87 TYR A C 1
ATOM 669 O O . TYR A 1 87 ? 3.892 3.565 -7.058 1.00 98.56 87 TYR A O 1
ATOM 677 N N . GLY A 1 88 ? 5.088 3.197 -5.180 1.00 98.50 88 GLY A N 1
ATOM 678 C CA . GLY A 1 88 ? 4.726 1.779 -5.097 1.00 98.50 88 GLY A CA 1
ATOM 679 C C . GLY A 1 88 ? 3.214 1.648 -4.910 1.00 98.50 88 GLY A C 1
ATOM 680 O O . GLY A 1 88 ? 2.503 1.195 -5.806 1.00 98.50 88 GLY A O 1
ATOM 681 N N . PHE A 1 89 ? 2.717 2.177 -3.794 1.00 98.81 89 PHE A N 1
ATOM 682 C CA . PHE A 1 89 ? 1.288 2.373 -3.564 1.00 98.81 89 PHE A CA 1
ATOM 683 C C . PHE A 1 89 ? 0.892 3.841 -3.704 1.00 98.81 89 PHE A C 1
ATOM 685 O O . PHE A 1 89 ? 1.550 4.730 -3.164 1.00 98.81 89 PHE A O 1
ATOM 692 N N . TYR A 1 90 ? -0.225 4.096 -4.377 1.00 98.81 90 TYR A N 1
ATOM 693 C CA . TYR A 1 90 ? -0.863 5.407 -4.418 1.00 98.81 90 TYR A CA 1
ATOM 694 C C . TYR A 1 90 ? -2.304 5.278 -3.930 1.00 98.81 90 TYR A C 1
ATOM 696 O O . TYR A 1 90 ? -3.129 4.675 -4.607 1.00 98.81 90 TYR A O 1
ATOM 704 N N . VAL A 1 91 ? -2.614 5.828 -2.759 1.00 98.81 91 VAL A N 1
ATOM 705 C CA . VAL A 1 91 ? -3.937 5.722 -2.134 1.00 98.81 91 VAL A CA 1
ATOM 706 C C . VAL A 1 91 ? -4.559 7.107 -2.044 1.00 98.81 91 VAL A C 1
ATOM 708 O O . VAL A 1 91 ? -3.946 8.031 -1.505 1.00 98.81 91 VAL A O 1
ATOM 711 N N . ARG A 1 92 ? -5.774 7.266 -2.574 1.00 98.81 92 ARG A N 1
ATOM 712 C CA . ARG A 1 92 ? -6.464 8.557 -2.615 1.00 98.81 92 ARG A CA 1
ATOM 713 C C . ARG A 1 92 ? -7.941 8.440 -2.270 1.00 98.81 92 ARG A C 1
ATOM 715 O O . ARG A 1 92 ? -8.616 7.542 -2.772 1.00 98.81 92 ARG A O 1
ATOM 722 N N . ASN A 1 93 ? -8.458 9.388 -1.484 1.00 98.62 93 ASN A N 1
ATOM 723 C CA . ASN A 1 93 ? -9.890 9.516 -1.173 1.00 98.62 93 ASN A CA 1
ATOM 724 C C . ASN A 1 93 ? -10.507 8.183 -0.720 1.00 98.62 93 ASN A C 1
ATOM 726 O O . ASN A 1 93 ? -11.540 7.761 -1.238 1.00 98.62 93 ASN A O 1
ATOM 730 N N . SER A 1 94 ? -9.814 7.471 0.163 1.00 98.56 94 SER A N 1
ATOM 731 C CA . SER A 1 94 ? -10.140 6.090 0.520 1.00 98.56 94 SER A CA 1
ATOM 732 C C . SER A 1 94 ? -10.077 5.904 2.029 1.00 98.56 94 SER A C 1
ATOM 734 O O . SER A 1 94 ? -9.410 6.661 2.728 1.00 98.56 94 SER A O 1
ATOM 736 N N . SER A 1 95 ? -10.770 4.895 2.548 1.00 98.25 95 SER A N 1
ATOM 737 C CA . SER A 1 95 ? -10.734 4.578 3.980 1.00 98.25 95 SER A CA 1
ATOM 738 C C . SER A 1 95 ? -10.647 3.082 4.220 1.00 98.25 95 SER A C 1
ATOM 740 O O . SER A 1 95 ? -11.120 2.288 3.404 1.00 98.25 95 SER A O 1
ATOM 742 N N . ARG A 1 96 ? -10.065 2.677 5.351 1.00 97.00 96 ARG A N 1
ATOM 743 C CA . ARG A 1 96 ? -9.881 1.253 5.678 1.00 97.00 96 ARG A CA 1
ATOM 744 C C . ARG A 1 96 ? -9.152 0.497 4.568 1.00 97.00 96 ARG A C 1
ATOM 746 O O . ARG A 1 96 ? -9.616 -0.535 4.090 1.00 97.00 96 ARG A O 1
ATOM 753 N N . VAL A 1 97 ? -8.036 1.059 4.121 1.00 98.44 97 VAL A N 1
ATOM 754 C CA . VAL A 1 97 ? -7.117 0.427 3.178 1.00 98.44 97 VAL A CA 1
ATOM 755 C C . VAL A 1 97 ? -6.006 -0.250 3.972 1.00 98.44 97 VAL A C 1
ATOM 757 O O . VAL A 1 97 ? -5.360 0.378 4.803 1.00 98.44 97 VAL A O 1
ATOM 760 N N . PHE A 1 98 ? -5.780 -1.533 3.734 1.00 98.12 98 PHE A N 1
ATOM 761 C CA . PHE A 1 98 ? -4.815 -2.339 4.469 1.00 98.12 98 PHE A CA 1
ATOM 762 C C . PHE A 1 98 ? -3.761 -2.874 3.506 1.00 98.12 98 PHE A C 1
ATOM 764 O O . PHE A 1 98 ? -4.058 -3.709 2.655 1.00 98.12 98 PHE A O 1
ATOM 771 N N . LEU A 1 99 ? -2.539 -2.363 3.629 1.00 98.38 99 LEU A N 1
ATOM 772 C CA . LEU A 1 99 ? -1.390 -2.719 2.801 1.00 98.38 99 LEU A CA 1
ATOM 773 C C . LEU A 1 99 ? -0.415 -3.520 3.664 1.00 98.38 99 LEU A C 1
ATOM 775 O O . LEU A 1 99 ? 0.366 -2.923 4.406 1.00 98.38 99 LEU A O 1
ATOM 779 N N . ILE A 1 100 ? -0.486 -4.848 3.599 1.00 97.88 100 ILE A N 1
ATOM 780 C CA . ILE A 1 100 ? 0.224 -5.738 4.530 1.00 97.88 100 ILE A CA 1
ATOM 781 C C . ILE A 1 100 ? 1.159 -6.718 3.821 1.00 97.88 100 ILE A C 1
ATOM 783 O O . ILE A 1 100 ? 0.838 -7.229 2.753 1.00 97.88 100 ILE A O 1
ATOM 787 N N . ASP A 1 101 ? 2.318 -6.982 4.420 1.00 97.69 101 ASP A N 1
ATOM 788 C CA . ASP A 1 101 ? 3.298 -7.972 3.948 1.00 97.69 101 ASP A CA 1
ATOM 789 C C . ASP A 1 101 ? 3.736 -7.761 2.479 1.00 97.69 101 ASP A C 1
ATOM 791 O O . ASP A 1 101 ? 4.065 -8.695 1.749 1.00 97.69 101 ASP A O 1
ATOM 795 N N . ASN A 1 102 ? 3.772 -6.504 2.029 1.00 98.56 102 ASN A N 1
ATOM 796 C CA . ASN A 1 102 ? 4.275 -6.127 0.710 1.00 98.56 102 ASN A CA 1
ATOM 797 C C . ASN A 1 102 ? 5.752 -5.719 0.776 1.00 98.56 102 ASN A C 1
ATOM 799 O O . ASN A 1 102 ? 6.245 -5.215 1.789 1.00 98.56 102 ASN A O 1
ATOM 803 N N . HIS A 1 103 ? 6.454 -5.890 -0.343 1.00 98.56 103 HIS A N 1
ATOM 804 C CA . HIS A 1 103 ? 7.852 -5.501 -0.511 1.00 98.56 103 HIS A CA 1
ATOM 805 C C . HIS A 1 103 ? 7.956 -4.354 -1.520 1.00 98.56 103 HIS A C 1
ATOM 807 O O . HIS A 1 103 ? 7.715 -4.532 -2.716 1.00 98.56 103 HIS A O 1
ATOM 813 N N . LEU A 1 104 ? 8.349 -3.177 -1.042 1.00 98.50 104 LEU A N 1
ATOM 814 C CA . LEU A 1 104 ? 8.480 -1.955 -1.831 1.00 98.50 104 LEU A CA 1
ATOM 815 C C . LEU A 1 104 ? 9.956 -1.732 -2.156 1.00 98.50 104 LEU A C 1
ATOM 817 O O . LEU A 1 104 ? 10.751 -1.368 -1.291 1.00 98.50 104 LEU A O 1
ATOM 821 N N . LEU A 1 105 ? 10.345 -2.006 -3.399 1.00 98.19 105 LEU A N 1
ATOM 822 C CA . LEU A 1 105 ? 11.742 -2.099 -3.810 1.00 98.19 105 LEU A CA 1
ATOM 823 C C . LEU A 1 105 ? 12.079 -1.004 -4.825 1.00 98.19 105 LEU A C 1
ATOM 825 O O . LEU A 1 105 ? 11.495 -0.959 -5.901 1.00 98.19 105 LEU A O 1
ATOM 829 N N . LYS A 1 106 ? 13.063 -0.142 -4.536 1.00 97.75 106 LYS A N 1
ATOM 830 C CA . LYS A 1 106 ? 13.568 0.870 -5.492 1.00 97.75 106 LYS A CA 1
ATOM 831 C C . LYS A 1 106 ? 12.472 1.743 -6.126 1.00 97.75 106 LYS A C 1
ATOM 833 O O . LYS A 1 106 ? 12.631 2.199 -7.258 1.00 97.75 106 LYS A O 1
ATOM 838 N N . ASN A 1 107 ? 11.363 1.956 -5.423 1.00 98.19 107 ASN A N 1
ATOM 839 C CA . ASN A 1 107 ? 10.392 2.971 -5.808 1.00 98.19 107 ASN A CA 1
ATOM 840 C C . ASN A 1 107 ? 10.950 4.342 -5.420 1.00 98.19 107 ASN A C 1
ATOM 842 O O . ASN A 1 107 ? 11.773 4.421 -4.510 1.00 98.19 107 ASN A O 1
ATOM 846 N N . LEU A 1 108 ? 10.531 5.426 -6.072 1.00 98.19 108 LEU A N 1
ATOM 847 C CA . LEU A 1 108 ? 10.945 6.762 -5.633 1.00 98.19 108 LEU A CA 1
ATOM 848 C C . LEU A 1 108 ? 10.419 7.025 -4.212 1.00 98.19 108 LEU A C 1
ATOM 850 O O . LEU A 1 108 ? 11.184 7.397 -3.324 1.00 98.19 108 LEU A O 1
ATOM 854 N N . VAL A 1 109 ? 9.138 6.728 -3.996 1.00 98.25 109 VAL A N 1
ATOM 855 C CA . VAL A 1 109 ? 8.458 6.745 -2.699 1.00 98.25 109 VAL A CA 1
ATOM 856 C C . VAL A 1 109 ? 7.697 5.429 -2.524 1.00 98.25 109 VAL A C 1
ATOM 858 O O . VAL A 1 109 ? 7.062 4.947 -3.467 1.00 98.25 109 VAL A O 1
ATOM 861 N N . GLY A 1 110 ? 7.751 4.843 -1.327 1.00 98.38 110 GLY A N 1
ATOM 862 C CA . GLY A 1 110 ? 7.115 3.552 -1.046 1.00 98.38 110 GLY A CA 1
ATOM 863 C C . GLY A 1 110 ? 5.599 3.602 -1.206 1.00 98.38 110 GLY A C 1
ATOM 864 O O . GLY A 1 110 ? 5.033 2.929 -2.072 1.00 98.38 110 GLY A O 1
ATOM 865 N N . ALA A 1 111 ? 4.948 4.440 -0.406 1.00 98.56 111 ALA A N 1
ATOM 866 C CA . ALA A 1 111 ? 3.515 4.696 -0.487 1.00 98.56 111 ALA A CA 1
ATOM 867 C C . ALA A 1 111 ? 3.204 6.196 -0.429 1.00 98.56 111 ALA A C 1
ATOM 869 O O . ALA A 1 111 ? 3.868 6.943 0.281 1.00 98.56 111 ALA A O 1
ATOM 870 N N . ARG A 1 112 ? 2.167 6.642 -1.141 1.00 98.50 112 ARG A N 1
ATOM 871 C CA . ARG A 1 112 ? 1.621 7.999 -1.017 1.00 98.50 112 ARG A CA 1
ATOM 872 C C . ARG A 1 112 ? 0.141 7.947 -0.666 1.00 98.50 112 ARG A C 1
ATOM 874 O O . ARG A 1 112 ? -0.635 7.358 -1.415 1.00 98.50 112 ARG A O 1
ATOM 881 N N . PHE A 1 113 ? -0.232 8.565 0.449 1.00 98.62 113 PHE A N 1
ATOM 882 C CA . PHE A 1 113 ? -1.600 8.659 0.957 1.00 98.62 113 PHE A CA 1
ATOM 883 C C . PHE A 1 113 ? -2.098 10.100 0.800 1.00 98.62 113 PHE A C 1
ATOM 885 O O . PHE A 1 113 ? -1.435 11.036 1.242 1.00 98.62 113 PHE A O 1
ATOM 892 N N . VAL A 1 114 ? -3.247 10.286 0.147 1.00 98.69 114 VAL A N 1
ATOM 893 C CA . VAL A 1 114 ? -3.885 11.597 -0.062 1.00 98.69 114 VAL A CA 1
ATOM 894 C C . VAL A 1 114 ? -5.355 11.519 0.345 1.00 98.69 114 VAL A C 1
ATOM 896 O O . VAL A 1 114 ? -6.142 10.845 -0.321 1.00 98.69 114 VAL A O 1
ATOM 899 N N . SER A 1 115 ? -5.742 12.217 1.413 1.00 98.56 115 SER A N 1
ATOM 900 C CA . SER A 1 115 ? -7.104 12.149 1.967 1.00 98.56 115 SER A CA 1
ATOM 901 C C . SER A 1 115 ? -7.527 10.714 2.307 1.00 98.56 115 SER A C 1
ATOM 903 O O . SER A 1 115 ? -8.534 10.208 1.808 1.00 98.56 115 SER A O 1
ATOM 905 N N . VAL A 1 116 ? -6.706 10.040 3.117 1.00 98.62 116 VAL A N 1
ATOM 906 C CA . VAL A 1 116 ? -6.902 8.651 3.550 1.00 98.62 116 VAL A CA 1
ATOM 907 C C . VAL A 1 116 ? -7.101 8.577 5.061 1.00 98.62 116 VAL A C 1
ATOM 909 O O . VAL A 1 116 ? -6.393 9.244 5.818 1.00 98.62 116 VAL A O 1
ATOM 912 N N . SER A 1 117 ? -8.038 7.744 5.508 1.00 98.06 117 SER A N 1
ATOM 913 C CA . SER A 1 117 ? -8.307 7.547 6.935 1.00 98.06 117 SER A CA 1
ATOM 914 C C . SER A 1 117 ? -8.527 6.090 7.321 1.00 98.06 117 SER A C 1
ATOM 916 O O . SER A 1 117 ? -8.809 5.232 6.475 1.00 98.06 117 SER A O 1
ATOM 918 N N . ASP A 1 118 ? -8.393 5.798 8.617 1.00 97.00 118 ASP A N 1
ATOM 919 C CA . ASP A 1 118 ? -8.670 4.485 9.211 1.00 97.00 118 ASP A CA 1
ATOM 920 C C . ASP A 1 118 ? -7.958 3.322 8.493 1.00 97.00 118 ASP A C 1
ATOM 922 O O . ASP A 1 118 ? -8.485 2.213 8.408 1.00 97.00 118 ASP A O 1
ATOM 926 N N . SER A 1 119 ? -6.785 3.578 7.915 1.00 97.81 119 SER A N 1
ATOM 927 C CA . SER A 1 119 ? -6.047 2.644 7.059 1.00 97.81 119 SER A CA 1
ATOM 928 C C . SER A 1 119 ? -4.759 2.183 7.735 1.00 97.81 119 SER A C 1
ATOM 930 O O . SER A 1 119 ? -4.287 2.811 8.679 1.00 97.81 119 SER A O 1
ATOM 932 N N . ALA A 1 120 ? -4.175 1.082 7.273 1.00 97.81 120 ALA A N 1
ATOM 933 C CA . ALA A 1 120 ? -2.914 0.595 7.813 1.00 97.81 120 ALA A CA 1
ATOM 934 C C . ALA A 1 120 ? -1.940 0.169 6.718 1.00 97.81 120 ALA A C 1
ATOM 936 O O . ALA A 1 120 ? -2.320 -0.405 5.698 1.00 97.81 120 ALA A O 1
ATOM 937 N N . LEU A 1 121 ? -0.666 0.429 6.975 1.00 97.50 121 LEU A N 1
ATOM 938 C CA . LEU A 1 121 ? 0.460 -0.018 6.182 1.00 97.50 121 LEU A CA 1
ATOM 939 C C . LEU A 1 121 ? 1.432 -0.747 7.111 1.00 97.50 121 LEU A C 1
ATOM 941 O O . LEU A 1 121 ? 1.924 -0.155 8.071 1.00 97.50 121 LEU A O 1
ATOM 945 N N . PHE A 1 122 ? 1.715 -2.011 6.800 1.00 97.69 122 PHE A N 1
ATOM 946 C CA . PHE A 1 122 ? 2.736 -2.824 7.460 1.00 97.69 122 PHE A CA 1
ATOM 947 C C . PHE A 1 122 ? 3.545 -3.575 6.405 1.00 97.69 122 PHE A C 1
ATOM 949 O O . PHE A 1 122 ? 3.154 -4.652 5.961 1.00 97.69 122 PHE A O 1
ATOM 956 N N . ASN A 1 123 ? 4.650 -2.980 5.956 1.00 96.69 123 ASN A N 1
ATOM 957 C CA . ASN A 1 123 ? 5.395 -3.469 4.793 1.00 96.69 123 ASN A CA 1
ATOM 958 C C . ASN A 1 123 ? 6.912 -3.460 5.018 1.00 96.69 123 ASN A C 1
ATOM 960 O O . ASN A 1 123 ? 7.438 -2.897 5.979 1.00 96.69 123 ASN A O 1
ATOM 964 N N . HIS A 1 124 ? 7.637 -4.077 4.092 1.00 96.62 124 HIS A N 1
ATOM 965 C CA . HIS A 1 124 ? 9.074 -3.892 3.942 1.00 96.62 124 HIS A CA 1
ATOM 966 C C . HIS A 1 124 ? 9.348 -2.835 2.869 1.00 96.62 124 HIS A C 1
ATOM 968 O O . HIS A 1 124 ? 8.853 -2.964 1.749 1.00 96.62 124 HIS A O 1
ATOM 974 N N . ASP A 1 125 ? 10.145 -1.807 3.178 1.00 97.81 125 ASP A N 1
ATOM 975 C CA . ASP A 1 125 ? 10.411 -0.712 2.238 1.00 97.81 125 ASP A CA 1
ATOM 976 C C . ASP A 1 125 ? 11.900 -0.398 2.077 1.00 97.81 125 ASP A C 1
ATOM 978 O O . ASP A 1 125 ? 12.596 -0.047 3.026 1.00 97.81 125 ASP A O 1
ATOM 982 N N . VAL A 1 126 ? 12.376 -0.429 0.836 1.00 97.69 126 VAL A N 1
ATOM 983 C CA . VAL A 1 126 ? 13.703 0.046 0.411 1.00 97.69 126 VAL A CA 1
ATOM 984 C C . VAL A 1 126 ? 13.561 1.022 -0.763 1.00 97.69 126 VAL A C 1
ATOM 986 O O . VAL A 1 126 ? 14.276 0.946 -1.765 1.00 97.69 126 VAL A O 1
ATOM 989 N N . SER A 1 127 ? 12.587 1.928 -0.653 1.00 97.94 127 SER A N 1
ATOM 990 C CA . SER A 1 127 ? 12.385 3.030 -1.598 1.00 97.94 127 SER A CA 1
ATOM 991 C C . SER A 1 127 ? 13.507 4.068 -1.498 1.00 97.94 127 SER A C 1
ATOM 993 O O . SER A 1 127 ? 14.182 4.173 -0.472 1.00 97.94 127 SER A O 1
ATOM 995 N N . LEU A 1 128 ? 13.722 4.802 -2.591 1.00 97.38 128 LEU A N 1
ATOM 996 C CA . LEU A 1 128 ? 14.903 5.628 -2.838 1.00 97.38 128 LEU A CA 1
ATOM 997 C C . LEU A 1 128 ? 14.903 6.944 -2.056 1.00 97.38 128 LEU A C 1
ATOM 999 O O . LEU A 1 128 ? 15.963 7.351 -1.594 1.00 97.38 128 LEU A O 1
ATOM 1003 N N . LEU A 1 129 ? 13.751 7.613 -1.927 1.00 97.25 129 LEU A N 1
ATOM 1004 C CA . LEU A 1 129 ? 13.650 8.870 -1.179 1.00 97.25 129 LEU A CA 1
ATOM 1005 C C . LEU A 1 129 ? 13.102 8.639 0.222 1.00 97.25 129 LEU A C 1
ATOM 1007 O O . LEU A 1 129 ? 13.792 8.875 1.208 1.00 97.25 129 LEU A O 1
ATOM 1011 N N . GLN A 1 130 ? 11.859 8.170 0.313 1.00 97.25 130 GLN A N 1
ATOM 1012 C CA . GLN A 1 130 ? 11.184 7.980 1.591 1.00 97.25 130 GLN A CA 1
ATOM 1013 C C . GLN A 1 130 ? 10.178 6.829 1.538 1.00 97.25 130 GLN A C 1
ATOM 1015 O O . GLN A 1 130 ? 9.629 6.530 0.472 1.00 97.25 130 GLN A O 1
ATOM 1020 N N . PRO A 1 131 ? 9.932 6.164 2.678 1.00 97.69 131 PRO A N 1
ATOM 1021 C CA . PRO A 1 131 ? 9.014 5.034 2.725 1.00 97.69 131 PRO A CA 1
ATOM 1022 C C . PRO A 1 131 ? 7.552 5.458 2.538 1.00 97.69 131 PRO A C 1
ATOM 1024 O O . PRO A 1 131 ? 6.764 4.705 1.967 1.00 97.69 131 PRO A O 1
ATOM 1027 N N . ILE A 1 132 ? 7.180 6.665 2.978 1.00 98.12 132 ILE A N 1
ATOM 1028 C CA . ILE A 1 132 ? 5.803 7.144 2.894 1.00 98.12 132 ILE A CA 1
ATOM 1029 C C . ILE A 1 132 ? 5.701 8.663 2.729 1.00 98.12 132 ILE A C 1
ATOM 1031 O O . ILE A 1 132 ? 6.460 9.419 3.326 1.00 98.12 132 ILE A O 1
ATOM 1035 N N . GLU A 1 133 ? 4.721 9.088 1.935 1.00 97.94 133 GLU A N 1
ATOM 1036 C CA . GLU A 1 133 ? 4.176 10.443 1.871 1.00 97.94 133 GLU A CA 1
ATOM 1037 C C . GLU A 1 133 ? 2.726 10.428 2.342 1.00 97.94 133 GLU A C 1
ATOM 1039 O O . GLU A 1 133 ? 1.957 9.545 1.960 1.00 97.94 133 GLU A O 1
ATOM 1044 N N . SER A 1 134 ? 2.335 11.422 3.134 1.00 97.69 134 SER A N 1
ATOM 1045 C CA . SER A 1 134 ? 0.977 11.545 3.654 1.00 97.69 134 SER A CA 1
ATOM 1046 C C . SER A 1 134 ? 0.510 12.992 3.544 1.00 97.69 134 SER A C 1
ATOM 1048 O O . SER A 1 134 ? 1.194 13.909 3.992 1.00 97.69 134 SER A O 1
ATOM 1050 N N . GLU A 1 135 ? -0.648 13.194 2.926 1.00 98.00 135 GLU A N 1
ATOM 1051 C CA . GLU A 1 135 ? -1.262 14.496 2.695 1.00 98.00 135 GLU A CA 1
ATOM 1052 C C . GLU A 1 135 ? -2.736 14.420 3.099 1.00 98.00 135 GLU A C 1
ATOM 1054 O O . GLU A 1 135 ? -3.464 13.537 2.637 1.00 98.00 135 GLU A O 1
ATOM 1059 N N . LEU A 1 136 ? -3.178 15.319 3.987 1.00 97.44 136 LEU A N 1
ATOM 1060 C CA . LEU A 1 136 ? -4.567 15.382 4.475 1.00 97.44 136 LEU A CA 1
ATOM 1061 C C . LEU A 1 136 ? -5.109 14.024 4.970 1.00 97.44 136 LEU A C 1
ATOM 1063 O O . LEU A 1 136 ? -6.289 13.732 4.800 1.00 97.44 136 LEU A O 1
ATOM 1067 N N . SER A 1 137 ? -4.239 13.168 5.512 1.00 98.12 137 SER A N 1
ATOM 1068 C CA . SER A 1 137 ? -4.570 11.801 5.923 1.00 98.12 137 SER A CA 1
ATOM 1069 C C . SER A 1 137 ? -4.351 11.635 7.426 1.00 98.12 137 SER A C 1
ATOM 1071 O O . SER A 1 137 ? -3.333 12.078 7.968 1.00 98.12 137 SER A O 1
ATOM 1073 N N . GLU A 1 138 ? -5.309 11.003 8.097 1.00 98.00 138 GLU A N 1
ATOM 1074 C CA . GLU A 1 138 ? -5.393 10.959 9.559 1.00 98.00 138 GLU A CA 1
ATOM 1075 C C . GLU A 1 138 ? -5.846 9.596 10.082 1.00 98.00 138 GLU A C 1
ATOM 1077 O O . GLU A 1 138 ? -6.544 8.851 9.392 1.00 98.00 138 GLU A O 1
ATOM 1082 N N . ASN A 1 139 ? -5.478 9.287 11.330 1.00 97.25 139 ASN A N 1
ATOM 1083 C CA . ASN A 1 139 ? -5.870 8.058 12.021 1.00 97.25 139 ASN A CA 1
ATOM 1084 C C . ASN A 1 139 ? -5.537 6.802 11.189 1.00 97.25 139 ASN A C 1
ATOM 1086 O O . ASN A 1 139 ? -6.323 5.861 11.085 1.00 97.25 139 ASN A O 1
ATOM 1090 N N . ASN A 1 140 ? -4.362 6.809 10.560 1.00 97.62 140 ASN A N 1
ATOM 1091 C CA . ASN A 1 140 ? -3.792 5.644 9.897 1.00 97.62 140 ASN A CA 1
ATOM 1092 C C . ASN A 1 140 ? -2.685 5.034 10.758 1.00 97.62 140 ASN A C 1
ATOM 1094 O O . ASN A 1 140 ? -2.107 5.712 11.607 1.00 97.62 140 ASN A O 1
ATOM 1098 N N . ILE A 1 141 ? -2.365 3.765 10.514 1.00 97.75 141 ILE A N 1
ATOM 1099 C CA . ILE A 1 141 ? -1.190 3.106 11.082 1.00 97.75 141 ILE A CA 1
ATOM 1100 C C . ILE A 1 141 ? -0.113 2.972 10.011 1.00 97.75 141 ILE A C 1
ATOM 1102 O O . ILE A 1 141 ? -0.352 2.370 8.967 1.00 97.75 141 ILE A O 1
ATOM 1106 N N . PHE A 1 142 ? 1.086 3.479 10.283 1.00 97.69 142 PHE A N 1
ATOM 1107 C CA . PHE A 1 142 ? 2.249 3.328 9.415 1.00 97.69 142 PHE A CA 1
ATOM 1108 C C . PHE A 1 142 ? 3.364 2.605 10.154 1.00 97.69 142 PHE A C 1
ATOM 1110 O O . PHE A 1 142 ? 3.941 3.115 11.113 1.00 97.69 142 PHE A O 1
ATOM 1117 N N . SER A 1 143 ? 3.685 1.404 9.700 1.00 97.00 143 SER A N 1
ATOM 1118 C CA . SER A 1 143 ? 4.741 0.598 10.285 1.00 97.00 143 SER A CA 1
ATOM 1119 C C . SER A 1 143 ? 5.537 -0.104 9.193 1.00 97.00 143 SER A C 1
ATOM 1121 O O . SER A 1 143 ? 5.010 -0.503 8.152 1.00 97.00 143 SER A O 1
ATOM 1123 N N . PHE A 1 144 ? 6.841 -0.206 9.416 1.00 96.75 144 PHE A N 1
ATOM 1124 C CA . PHE A 1 144 ? 7.774 -0.796 8.474 1.00 96.75 144 PHE A CA 1
ATOM 1125 C C . PHE A 1 144 ? 8.659 -1.798 9.201 1.00 96.75 144 PHE A C 1
ATOM 1127 O O . PHE A 1 144 ? 9.198 -1.518 10.266 1.00 96.75 144 PHE A O 1
ATOM 1134 N N . THR A 1 145 ? 8.850 -2.965 8.595 1.00 95.12 145 THR A N 1
ATOM 1135 C CA . THR A 1 145 ? 9.660 -4.049 9.182 1.00 95.12 145 THR A CA 1
ATOM 1136 C C . THR A 1 145 ? 11.142 -3.700 9.325 1.00 95.12 145 THR A C 1
ATOM 1138 O O . THR A 1 145 ? 11.866 -4.357 10.067 1.00 95.12 145 THR A O 1
ATOM 1141 N N . ASN A 1 146 ? 11.614 -2.693 8.591 1.00 96.38 146 ASN A N 1
ATOM 1142 C CA . ASN A 1 146 ? 13.032 -2.392 8.426 1.00 96.38 146 ASN A CA 1
ATOM 1143 C C . ASN A 1 146 ? 13.383 -0.910 8.615 1.00 96.3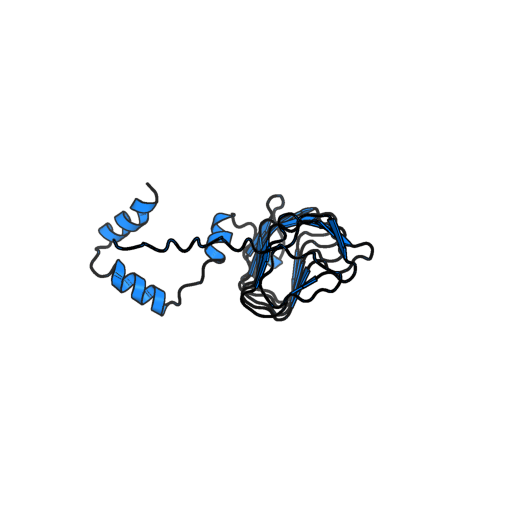8 146 ASN A C 1
ATOM 1145 O O . ASN A 1 146 ? 14.515 -0.519 8.327 1.00 96.38 146 ASN A O 1
ATOM 1149 N N . LYS A 1 147 ? 12.426 -0.077 9.035 1.00 94.50 147 LYS A N 1
ATOM 1150 C CA . LYS A 1 147 ? 12.602 1.371 9.186 1.00 94.50 147 LYS A CA 1
ATOM 1151 C C . LYS A 1 147 ? 11.766 1.889 10.349 1.00 94.50 147 LYS A C 1
ATOM 1153 O O . LYS A 1 147 ? 10.659 1.413 10.575 1.00 94.50 1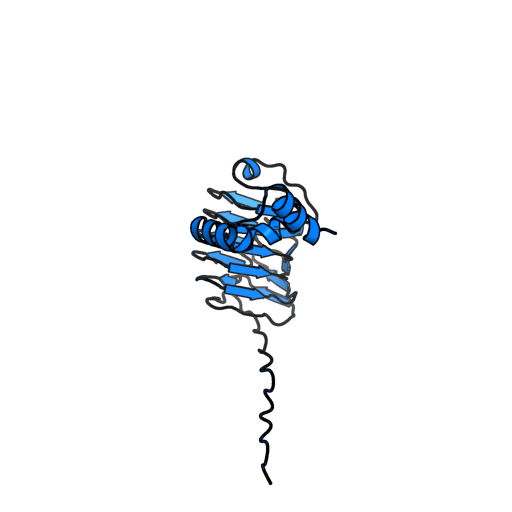47 LYS A O 1
ATOM 1158 N N . VAL A 1 148 ? 12.285 2.909 11.023 1.00 95.44 148 VAL A N 1
ATOM 1159 C CA . VAL A 1 148 ? 11.546 3.707 12.005 1.00 95.44 148 VAL A CA 1
ATOM 1160 C C . VAL A 1 148 ? 11.161 5.029 11.343 1.00 95.44 148 VAL A C 1
ATOM 1162 O O . VAL A 1 148 ? 11.970 5.638 10.644 1.00 95.44 148 VAL A O 1
ATOM 1165 N N . LEU A 1 149 ? 9.914 5.453 11.523 1.00 95.19 149 LEU A N 1
ATOM 1166 C CA . LEU A 1 149 ? 9.397 6.732 11.052 1.00 95.19 149 LEU A CA 1
ATOM 1167 C C . LEU A 1 149 ? 9.552 7.795 12.138 1.00 95.19 149 LEU A C 1
ATOM 1169 O O . LEU A 1 149 ? 8.968 7.668 13.212 1.00 95.19 149 LEU A O 1
ATOM 1173 N N . GLU A 1 150 ? 10.271 8.865 11.821 1.00 90.75 150 GLU A N 1
ATOM 1174 C CA . GLU A 1 150 ? 10.452 10.042 12.678 1.00 90.75 150 GLU A CA 1
ATOM 1175 C C . GLU A 1 150 ? 10.055 11.299 11.893 1.00 90.75 150 GLU A C 1
ATOM 1177 O O . GLU A 1 150 ? 10.889 12.110 11.501 1.00 90.75 150 GLU A O 1
ATOM 1182 N N . THR A 1 151 ? 8.771 11.424 11.555 1.00 85.44 151 THR A N 1
ATOM 1183 C CA . THR A 1 151 ? 8.282 12.521 10.703 1.00 85.44 151 THR A CA 1
ATOM 1184 C C . THR A 1 151 ? 6.999 13.123 11.267 1.00 85.44 151 THR A C 1
ATOM 1186 O O . THR A 1 151 ? 6.287 12.471 12.032 1.00 85.44 151 THR A O 1
ATOM 1189 N N . SER A 1 152 ? 6.671 14.350 10.852 1.00 93.88 152 SER A N 1
ATOM 1190 C CA . SER A 1 152 ? 5.446 15.052 11.266 1.00 93.88 152 SER A CA 1
ATOM 1191 C C . SER A 1 152 ? 4.160 14.306 10.899 1.00 93.88 152 SER A C 1
ATOM 1193 O O . SER A 1 152 ? 3.120 14.538 11.505 1.00 93.88 152 SER A O 1
ATOM 1195 N N . ILE A 1 153 ? 4.211 13.345 9.965 1.00 94.81 153 ILE A N 1
ATOM 1196 C CA . ILE A 1 153 ? 3.043 12.518 9.622 1.00 94.81 153 ILE A CA 1
ATOM 1197 C C . ILE A 1 153 ? 2.519 11.733 10.835 1.00 94.81 153 ILE A C 1
ATOM 1199 O O . ILE A 1 153 ? 1.347 11.366 10.857 1.00 94.81 153 ILE A O 1
ATOM 1203 N N . CYS A 1 154 ? 3.376 11.473 11.827 1.00 96.56 154 CYS A N 1
ATOM 1204 C CA . CYS A 1 154 ? 3.046 10.738 13.044 1.00 96.56 154 CYS A CA 1
ATOM 1205 C C . CYS A 1 154 ? 2.296 11.592 14.080 1.00 96.56 154 CYS A C 1
ATOM 1207 O O . CYS A 1 154 ? 1.870 11.075 15.105 1.00 96.56 154 CYS A O 1
ATOM 1209 N N . GLU A 1 155 ? 2.110 12.892 13.833 1.00 96.12 155 GLU A N 1
ATOM 1210 C CA . GLU A 1 155 ? 1.282 13.754 14.688 1.00 96.12 155 GLU A CA 1
ATOM 1211 C C . GLU A 1 155 ? -0.213 13.464 14.500 1.00 96.12 155 GLU A C 1
ATOM 1213 O O . GLU A 1 155 ? -0.987 13.533 15.453 1.00 96.12 155 GLU A O 1
ATOM 1218 N N . SER A 1 156 ? -0.621 13.097 13.280 1.00 95.25 156 SER A N 1
ATOM 1219 C CA . SER A 1 156 ? -2.005 12.748 12.933 1.00 95.25 156 SER A CA 1
ATOM 1220 C C . SER A 1 156 ? -2.217 11.253 12.673 1.00 95.25 156 SER A C 1
ATOM 1222 O O . SER A 1 156 ? -3.334 10.836 12.361 1.00 95.25 156 SER A O 1
ATOM 1224 N N . ASN A 1 157 ? -1.166 10.433 12.778 1.00 97.06 157 ASN A N 1
ATOM 1225 C CA . ASN A 1 157 ? -1.190 8.998 12.492 1.00 97.06 157 ASN A CA 1
ATOM 1226 C C . ASN A 1 157 ? -0.382 8.216 13.533 1.00 97.06 157 ASN A C 1
ATOM 1228 O O . ASN A 1 157 ? 0.510 8.744 14.185 1.00 97.06 157 ASN A O 1
ATOM 1232 N N . HIS A 1 158 ? -0.65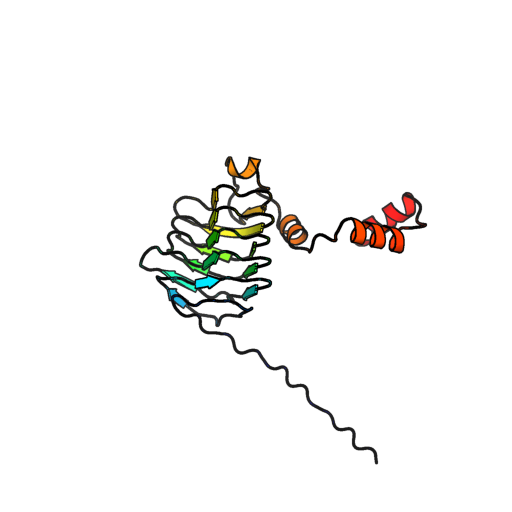7 6.924 13.661 1.00 96.50 158 HIS A N 1
ATOM 1233 C CA . HIS A 1 158 ? 0.085 6.039 14.548 1.00 96.50 158 HIS A CA 1
ATOM 1234 C C . HIS A 1 158 ? 1.266 5.425 13.796 1.00 96.50 158 HIS A C 1
ATOM 1236 O O . HIS A 1 158 ? 1.085 4.634 12.874 1.00 96.50 158 HIS A O 1
ATOM 1242 N N . CYS A 1 159 ? 2.486 5.771 14.189 1.00 97.06 159 CYS A N 1
ATOM 1243 C CA . CYS A 1 159 ? 3.696 5.265 13.550 1.00 97.06 159 CYS A CA 1
ATOM 1244 C C . CYS A 1 159 ? 4.394 4.196 14.390 1.00 97.06 159 CYS A C 1
ATOM 1246 O O . CYS A 1 159 ? 4.294 4.205 15.615 1.00 97.06 159 CYS A O 1
ATOM 1248 N N . ASN A 1 160 ? 5.162 3.327 13.729 1.00 95.94 160 ASN A N 1
ATOM 1249 C CA . ASN A 1 160 ? 6.053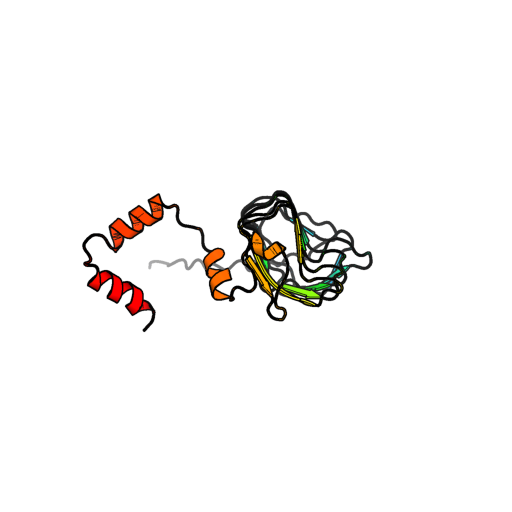 2.347 14.368 1.00 95.94 160 ASN A CA 1
ATOM 1250 C C . ASN A 1 160 ? 5.327 1.394 15.333 1.00 95.94 160 ASN A C 1
ATOM 1252 O O . ASN A 1 160 ? 5.917 0.891 16.288 1.00 95.94 160 ASN A O 1
ATOM 1256 N N . VAL A 1 161 ? 4.037 1.163 15.088 1.00 93.06 161 VAL A N 1
ATOM 1257 C CA . VAL A 1 161 ? 3.233 0.198 15.839 1.00 93.06 161 VAL A CA 1
ATOM 1258 C C . VAL A 1 161 ? 3.713 -1.210 15.494 1.00 93.06 161 VAL A C 1
ATOM 1260 O O . VAL A 1 161 ? 4.058 -1.489 14.341 1.00 93.06 161 VAL A O 1
ATOM 1263 N N . ASP A 1 162 ? 3.742 -2.100 16.481 1.00 91.00 162 ASP A N 1
ATOM 1264 C CA . ASP A 1 162 ? 4.045 -3.506 16.235 1.00 91.00 162 ASP A CA 1
ATOM 1265 C C . ASP A 1 162 ? 2.992 -4.176 15.326 1.00 91.00 162 ASP A C 1
ATOM 1267 O O . ASP A 1 162 ? 1.909 -3.646 15.051 1.00 91.00 162 ASP A O 1
ATOM 1271 N N . ARG A 1 163 ? 3.325 -5.373 14.834 1.00 89.25 163 ARG A N 1
ATOM 1272 C CA . ARG A 1 163 ? 2.444 -6.133 13.939 1.00 89.25 163 ARG A CA 1
ATOM 1273 C C . ARG A 1 163 ? 1.086 -6.434 14.582 1.00 89.25 163 ARG A C 1
ATOM 1275 O O . ARG A 1 163 ? 0.068 -6.339 13.904 1.00 89.25 163 ARG A O 1
ATOM 1282 N N . GLN A 1 164 ? 1.057 -6.751 15.877 1.00 82.88 164 GLN A N 1
ATOM 1283 C CA . GLN A 1 164 ? -0.181 -7.094 16.582 1.00 82.88 164 GLN A CA 1
ATOM 1284 C C . GLN A 1 164 ? -1.128 -5.892 16.649 1.00 82.88 164 GLN A C 1
ATOM 1286 O O . GLN A 1 164 ? -2.329 -6.036 16.439 1.00 82.88 164 GLN A O 1
ATOM 1291 N N . GLY A 1 165 ? -0.599 -4.690 16.874 1.00 79.38 165 GLY A N 1
ATOM 1292 C CA . GLY A 1 165 ? -1.369 -3.454 16.848 1.00 79.38 165 GLY A CA 1
ATOM 1293 C C . GLY A 1 165 ? -1.956 -3.159 15.467 1.00 79.38 165 GLY A C 1
ATOM 1294 O O . GLY A 1 165 ? -3.100 -2.712 15.381 1.00 79.38 165 GLY A O 1
ATOM 1295 N N . VAL A 1 166 ? -1.230 -3.473 14.387 1.00 81.25 166 VAL A N 1
ATOM 1296 C CA . VAL A 1 166 ? -1.767 -3.389 13.016 1.00 81.25 166 VAL A CA 1
ATOM 1297 C C . VAL A 1 166 ? -2.907 -4.389 12.821 1.00 81.25 166 VAL A C 1
ATOM 1299 O O . VAL A 1 166 ? -3.988 -4.010 12.375 1.00 81.25 166 VAL A O 1
ATOM 1302 N N . GLU A 1 167 ? -2.697 -5.653 13.188 1.00 84.19 167 GLU A N 1
ATOM 1303 C CA . GLU A 1 167 ? -3.697 -6.718 13.043 1.00 84.19 167 GLU A CA 1
ATOM 1304 C C . GLU A 1 167 ? -4.978 -6.404 13.830 1.00 84.19 167 GLU A C 1
ATOM 1306 O O . GLU A 1 167 ? -6.083 -6.522 13.298 1.00 84.19 167 GLU A O 1
ATOM 1311 N N . LEU A 1 168 ? -4.847 -5.907 15.064 1.00 79.31 168 LEU A N 1
ATOM 1312 C CA . LEU A 1 168 ? -5.977 -5.462 15.883 1.00 79.31 168 LEU A CA 1
ATOM 1313 C C . LEU A 1 168 ? -6.727 -4.280 15.259 1.00 79.31 168 LEU A C 1
ATOM 1315 O O . LEU A 1 168 ? -7.950 -4.206 15.366 1.00 79.31 168 LEU A O 1
ATOM 1319 N N . PHE A 1 169 ? -6.023 -3.366 14.592 1.00 82.62 169 PHE A N 1
ATOM 1320 C CA . PHE A 1 169 ? -6.634 -2.225 13.911 1.00 82.62 169 PHE A CA 1
ATOM 1321 C C . PHE A 1 169 ? -7.433 -2.628 12.665 1.00 82.62 169 PHE A C 1
ATOM 1323 O O . PHE A 1 169 ? -8.434 -1.987 12.338 1.00 82.62 169 PHE A O 1
ATOM 1330 N N . MET A 1 170 ? -7.021 -3.698 11.984 1.00 82.62 170 MET A N 1
ATOM 1331 C CA . MET A 1 170 ? -7.732 -4.243 10.824 1.00 82.62 170 MET A CA 1
ATOM 1332 C C . MET A 1 170 ? -9.062 -4.902 11.195 1.00 82.62 170 MET A C 1
ATOM 1334 O O . MET A 1 170 ? -9.964 -4.994 10.352 1.00 82.62 170 MET A O 1
ATOM 1338 N N . LEU A 1 171 ? -9.205 -5.362 12.444 1.00 78.75 171 LEU A N 1
ATOM 1339 C CA . LEU A 1 171 ? -10.449 -5.958 12.909 1.00 78.75 171 LEU A CA 1
ATOM 1340 C C . LEU A 1 171 ? -11.592 -4.939 12.797 1.00 78.75 171 LEU A C 1
ATOM 1342 O O . LEU A 1 171 ? -11.417 -3.757 13.110 1.00 78.75 171 LEU A O 1
ATOM 1346 N N . PRO A 1 172 ? -12.793 -5.365 12.360 1.00 72.12 172 PRO A N 1
ATOM 1347 C CA . PRO A 1 172 ? -13.949 -4.488 12.354 1.00 72.12 172 PRO A CA 1
ATOM 1348 C C . PRO A 1 172 ? -14.133 -3.903 13.750 1.00 72.12 172 PRO A C 1
ATOM 1350 O O . PRO A 1 172 ? -14.340 -4.642 14.712 1.00 72.12 172 PRO A O 1
ATOM 1353 N N . ARG A 1 173 ? -14.077 -2.572 13.864 1.00 68.94 173 ARG A N 1
ATOM 1354 C CA . ARG A 1 173 ? -14.457 -1.904 15.106 1.00 68.94 173 ARG A CA 1
ATOM 1355 C C . ARG A 1 173 ? -15.922 -2.245 15.352 1.00 68.94 173 ARG A C 1
ATOM 1357 O O . ARG A 1 173 ? -16.802 -1.777 14.628 1.00 68.94 173 ARG A O 1
ATOM 1364 N N . THR A 1 174 ? -16.179 -3.121 16.319 1.00 62.62 174 THR A N 1
ATOM 1365 C CA . THR A 1 174 ? -17.536 -3.392 16.777 1.00 62.62 174 THR A CA 1
ATOM 1366 C C . THR A 1 174 ? -18.126 -2.054 17.200 1.00 62.62 174 THR A C 1
ATOM 1368 O O . THR A 1 174 ? -17.519 -1.336 17.997 1.00 62.62 174 THR A O 1
ATOM 1371 N N . ASP A 1 175 ? -19.272 -1.692 16.625 1.00 70.62 175 ASP A N 1
ATOM 1372 C CA . ASP A 1 175 ? -19.976 -0.467 16.998 1.00 70.62 175 ASP A CA 1
ATOM 1373 C C . ASP A 1 175 ? -20.118 -0.389 18.526 1.00 70.62 175 ASP A C 1
ATOM 1375 O O . ASP A 1 175 ? -20.313 -1.418 19.171 1.00 70.62 175 ASP A O 1
ATOM 1379 N N . LYS A 1 176 ? -20.034 0.809 19.117 1.00 68.75 176 LYS A N 1
ATOM 1380 C CA . LYS A 1 176 ? -20.093 0.965 20.579 1.00 68.75 176 LYS A CA 1
ATOM 1381 C C . LYS A 1 176 ? -21.344 0.318 21.171 1.00 68.75 176 LYS A C 1
ATOM 1383 O O . LYS A 1 176 ? -21.236 -0.275 22.240 1.00 68.75 176 LYS A O 1
ATOM 1388 N N . ASN A 1 177 ? -22.490 0.363 20.484 1.00 70.31 177 ASN A N 1
ATOM 1389 C CA . ASN A 1 177 ? -23.698 -0.306 20.967 1.00 70.31 177 ASN A CA 1
ATOM 1390 C C . ASN A 1 177 ? -23.583 -1.820 20.834 1.00 70.31 177 ASN A C 1
ATOM 1392 O O . ASN A 1 177 ? -23.926 -2.527 21.771 1.00 70.31 177 ASN A O 1
ATOM 1396 N N . LYS A 1 178 ? -23.041 -2.336 19.725 1.00 70.06 178 LYS A N 1
ATOM 1397 C CA . LYS A 1 178 ? -22.781 -3.778 19.576 1.00 70.06 178 LYS A CA 1
ATOM 1398 C C . LYS A 1 178 ? -21.763 -4.293 20.595 1.00 70.06 178 LYS A C 1
ATOM 1400 O O . LYS A 1 178 ? -21.935 -5.385 21.121 1.00 70.06 178 LYS A O 1
ATOM 1405 N N . MET A 1 179 ? -20.740 -3.501 20.911 1.00 70.75 179 MET A N 1
ATOM 1406 C CA . MET A 1 179 ? -19.758 -3.808 21.945 1.00 70.75 179 MET A CA 1
ATOM 1407 C C . MET A 1 179 ? -20.412 -3.735 23.323 1.00 70.75 179 MET A C 1
ATOM 1409 O O . MET A 1 179 ? -20.206 -4.623 24.134 1.00 70.75 179 MET A O 1
ATOM 1413 N N . GLY A 1 180 ? -21.247 -2.727 23.580 1.00 66.19 180 GLY A N 1
ATOM 1414 C CA . GLY A 1 180 ? -22.025 -2.607 24.810 1.00 66.19 180 GLY A CA 1
ATOM 1415 C C . GLY A 1 180 ? -22.975 -3.784 25.021 1.00 66.19 180 GLY A C 1
ATOM 1416 O O . GLY A 1 180 ? -23.006 -4.335 26.116 1.00 66.19 180 GLY A O 1
ATOM 1417 N N . ILE A 1 181 ? -23.680 -4.217 23.971 1.00 70.06 181 ILE A N 1
ATOM 1418 C CA . ILE A 1 181 ? -24.544 -5.404 23.980 1.00 70.06 181 ILE A CA 1
ATOM 1419 C C . ILE A 1 181 ? -23.700 -6.649 24.252 1.00 70.06 181 ILE A C 1
ATOM 1421 O O . ILE A 1 181 ? -23.963 -7.343 25.228 1.00 70.06 181 ILE A O 1
ATOM 1425 N N . TRP A 1 182 ? -22.624 -6.871 23.489 1.00 71.38 182 TRP A N 1
ATOM 1426 C CA . TRP A 1 182 ? -21.733 -8.016 23.685 1.00 71.38 182 TRP A CA 1
ATOM 1427 C C . TRP A 1 182 ? -21.144 -8.060 25.102 1.00 71.38 182 TRP A C 1
ATOM 1429 O O . TRP A 1 182 ? -21.174 -9.107 25.747 1.00 71.38 182 TRP A O 1
ATOM 1439 N N . LEU A 1 183 ? -20.663 -6.926 25.622 1.00 67.62 183 LEU A N 1
ATOM 1440 C CA . LEU A 1 183 ? -20.183 -6.791 26.999 1.00 67.62 183 LEU A CA 1
ATOM 1441 C C . LEU A 1 183 ? -21.318 -7.098 27.984 1.00 67.62 183 LEU A C 1
ATOM 1443 O O . LEU A 1 183 ? -21.126 -7.861 28.922 1.00 67.62 183 LEU A O 1
ATOM 1447 N N . SER A 1 184 ? -22.518 -6.556 27.782 1.00 70.00 184 SER A N 1
ATOM 1448 C CA . SER A 1 184 ? -23.647 -6.809 28.681 1.00 70.00 184 SER A CA 1
ATOM 1449 C C . SER A 1 184 ? -24.082 -8.279 28.690 1.00 70.00 184 SER A C 1
ATOM 1451 O O . SER A 1 184 ? -24.385 -8.806 29.754 1.00 70.00 184 SER A O 1
ATOM 1453 N N . GLU A 1 185 ? -24.022 -8.970 27.551 1.00 70.31 185 GLU A N 1
ATOM 1454 C CA . GLU A 1 185 ? -24.402 -10.380 27.414 1.00 70.31 185 GLU A CA 1
ATOM 1455 C C . GLU A 1 185 ? -23.331 -11.331 27.963 1.00 70.31 185 GLU A C 1
ATOM 1457 O O . GLU A 1 185 ? -23.652 -12.349 28.572 1.00 70.31 185 GLU A O 1
ATOM 1462 N N . ASN A 1 186 ? -22.049 -11.005 27.779 1.00 63.34 186 ASN A N 1
ATOM 1463 C CA . ASN A 1 186 ? -20.942 -11.906 28.128 1.00 63.34 186 ASN A CA 1
ATOM 1464 C C . ASN A 1 186 ? -20.300 -11.589 29.488 1.00 63.34 186 ASN A C 1
ATOM 1466 O O . ASN A 1 186 ? -19.623 -12.435 30.087 1.00 63.34 186 ASN A O 1
ATOM 1470 N N . ILE A 1 187 ? -20.494 -10.366 29.985 1.00 68.25 187 ILE A N 1
ATOM 1471 C CA . ILE A 1 187 ? -19.897 -9.857 31.227 1.00 68.25 187 ILE A CA 1
ATOM 1472 C C . ILE A 1 187 ? -20.967 -9.412 32.233 1.00 68.25 187 ILE A C 1
ATOM 1474 O O . ILE A 1 187 ? -20.677 -9.378 33.433 1.00 68.25 187 ILE A O 1
ATOM 1478 N N . GLY A 1 188 ? -22.209 -9.153 31.809 1.00 51.94 188 GLY A N 1
ATOM 1479 C CA . GLY A 1 188 ? -23.323 -8.867 32.715 1.00 51.94 188 GLY A CA 1
ATOM 1480 C C . GLY A 1 188 ? -23.486 -9.964 33.769 1.00 51.94 188 GLY A C 1
ATOM 1481 O O . GLY A 1 188 ? -23.725 -11.125 33.457 1.00 51.94 188 GLY A O 1
ATOM 1482 N N . GLY A 1 189 ? -23.293 -9.600 35.040 1.00 61.72 189 GLY A N 1
ATOM 1483 C CA . GLY A 1 189 ? -23.339 -10.522 36.182 1.00 61.72 189 GLY A CA 1
ATOM 1484 C C . GLY A 1 189 ? -21.978 -11.037 36.676 1.00 61.72 189 GLY A C 1
ATOM 1485 O O . GLY A 1 189 ? -21.918 -11.703 37.713 1.00 61.72 189 GLY A O 1
ATOM 1486 N N . LYS A 1 190 ? -20.861 -10.713 36.009 1.00 59.97 190 LYS A N 1
ATOM 1487 C CA . LYS A 1 190 ? -19.512 -11.006 36.521 1.00 59.97 190 LYS A CA 1
ATOM 1488 C C . LYS A 1 190 ? -19.010 -9.844 37.382 1.00 59.97 190 LYS A C 1
ATOM 1490 O O . LYS A 1 190 ? -18.959 -8.698 36.950 1.00 59.97 190 LYS A O 1
ATOM 1495 N N . THR A 1 191 ? -18.605 -10.141 38.618 1.00 70.31 191 THR A N 1
ATOM 1496 C CA . THR A 1 191 ? -17.906 -9.176 39.480 1.00 70.31 191 THR A CA 1
ATOM 1497 C C . THR A 1 191 ? -16.592 -8.734 38.827 1.00 70.31 191 THR A C 1
ATOM 1499 O O . THR A 1 191 ? -16.014 -9.471 38.026 1.00 70.31 191 THR A O 1
ATOM 1502 N N . LYS A 1 192 ? -16.071 -7.557 39.203 1.00 63.31 192 LYS A N 1
ATOM 1503 C CA . LYS A 1 192 ? -14.797 -7.008 38.689 1.00 63.31 192 LYS A CA 1
ATOM 1504 C C . LYS A 1 192 ? -13.647 -8.037 38.719 1.00 63.31 192 LYS A C 1
ATOM 1506 O O . LYS A 1 192 ? -12.859 -8.107 37.783 1.00 63.31 192 LYS A O 1
ATOM 1511 N N . ALA A 1 193 ? -13.619 -8.897 39.742 1.00 64.81 193 ALA A N 1
ATOM 1512 C CA . ALA A 1 193 ? -12.670 -10.006 39.877 1.00 64.81 193 ALA A CA 1
ATOM 1513 C C . ALA A 1 193 ? -12.885 -11.144 38.855 1.00 64.81 193 ALA A C 1
ATOM 1515 O O . ALA A 1 193 ? -11.921 -11.655 38.292 1.00 64.81 193 ALA A O 1
ATOM 1516 N N . LYS A 1 194 ? -14.138 -11.526 38.560 1.00 63.66 194 LYS A N 1
ATOM 1517 C CA . LYS A 1 194 ? -14.453 -12.522 37.517 1.00 63.66 194 LYS A CA 1
ATOM 1518 C C . LYS A 1 194 ? -14.135 -12.010 36.115 1.00 63.66 194 LYS A C 1
ATOM 1520 O O . LYS A 1 194 ? -13.737 -12.803 35.269 1.00 63.66 194 LYS A O 1
ATOM 1525 N N . LEU A 1 195 ? -14.313 -10.712 35.873 1.00 63.69 195 LEU A N 1
ATOM 1526 C CA . LEU A 1 195 ? -13.937 -10.088 34.608 1.00 63.69 195 LEU A CA 1
ATOM 1527 C C . LEU A 1 195 ? -12.417 -10.086 34.422 1.00 63.69 195 LEU A C 1
ATOM 1529 O O . LEU A 1 195 ? -11.947 -10.526 33.381 1.00 63.69 195 LEU A O 1
ATOM 1533 N N . HIS A 1 196 ? -11.664 -9.669 35.445 1.00 65.75 196 HIS A N 1
ATOM 1534 C CA . HIS A 1 196 ? -10.201 -9.722 35.441 1.00 65.75 196 HIS A CA 1
ATOM 1535 C C . HIS A 1 196 ? -9.701 -11.144 35.151 1.00 65.75 196 HIS A C 1
ATOM 1537 O O . HIS A 1 196 ? -8.963 -11.359 34.197 1.00 65.75 196 HIS A O 1
ATOM 1543 N N . ASN A 1 197 ? -10.177 -12.141 35.902 1.00 68.31 197 ASN A N 1
ATOM 1544 C CA . ASN A 1 197 ? -9.757 -13.526 35.687 1.00 68.31 197 ASN A CA 1
ATOM 1545 C C . ASN A 1 197 ? -10.148 -14.058 34.304 1.00 68.31 197 ASN A C 1
ATOM 1547 O O . ASN A 1 197 ? -9.379 -14.812 33.731 1.00 68.31 197 ASN A O 1
ATOM 1551 N N . TRP A 1 198 ? -11.296 -13.664 33.744 1.00 64.94 198 TRP A N 1
ATOM 1552 C CA . TRP A 1 198 ? -11.694 -14.085 32.398 1.00 64.94 198 TRP A CA 1
ATOM 1553 C C . TRP A 1 198 ? -10.817 -13.452 31.311 1.00 64.94 198 TRP A C 1
ATOM 1555 O O . TRP A 1 198 ? -10.276 -14.181 30.484 1.00 64.94 198 TRP A O 1
ATOM 1565 N N . VAL A 1 199 ? -10.612 -12.129 31.352 1.00 64.94 199 VAL A N 1
ATOM 1566 C CA . VAL A 1 199 ? -9.752 -11.414 30.391 1.00 64.94 199 VAL A CA 1
ATOM 1567 C C . VAL A 1 199 ? -8.336 -11.983 30.414 1.00 64.94 199 VAL A C 1
ATOM 1569 O O . VAL A 1 199 ? -7.780 -12.260 29.360 1.00 64.94 199 VAL A O 1
ATOM 1572 N N . PHE A 1 200 ? -7.777 -12.222 31.602 1.00 67.62 200 PHE A N 1
ATOM 1573 C CA . PHE A 1 200 ? -6.406 -12.714 31.741 1.00 67.62 200 PHE A CA 1
ATOM 1574 C C . PHE A 1 200 ? -6.264 -14.242 31.651 1.00 67.62 200 PHE A C 1
ATOM 1576 O O . PHE A 1 200 ? -5.155 -14.723 31.457 1.00 67.62 200 PHE A O 1
ATOM 1583 N N . SER A 1 201 ? -7.357 -15.016 31.705 1.00 61.88 201 SER A N 1
ATOM 1584 C CA . SER A 1 201 ? -7.316 -16.475 31.474 1.00 61.88 201 SER A CA 1
ATOM 1585 C C . SER A 1 201 ? -7.055 -16.869 30.024 1.00 61.88 201 SER A C 1
ATOM 1587 O O . SER A 1 201 ? -6.685 -18.004 29.774 1.00 61.88 201 SER A O 1
ATOM 1589 N N . VAL A 1 202 ? -7.249 -15.951 29.075 1.00 47.66 202 VAL A N 1
ATOM 1590 C CA . VAL A 1 202 ? -6.962 -16.184 27.649 1.00 47.66 202 VAL A CA 1
ATOM 1591 C C . VAL A 1 202 ? -5.465 -16.008 27.344 1.00 47.66 202 VAL A C 1
ATOM 1593 O O . VAL A 1 202 ? -4.997 -16.417 26.288 1.00 47.66 202 VAL A O 1
ATOM 1596 N N . PHE A 1 203 ? -4.710 -15.411 28.272 1.00 46.78 203 PHE A N 1
ATOM 1597 C CA . PHE A 1 203 ? -3.285 -15.105 28.119 1.00 46.78 203 PHE A CA 1
ATOM 1598 C C . PHE A 1 203 ? -2.360 -16.030 28.933 1.00 46.78 203 PHE A C 1
ATOM 1600 O O . PHE A 1 203 ? -1.153 -15.797 28.948 1.00 46.78 203 PHE A O 1
ATOM 1607 N N . ASN A 1 204 ? -2.908 -17.060 29.588 1.00 43.44 204 ASN A N 1
ATOM 1608 C CA . ASN A 1 204 ? -2.175 -18.137 30.267 1.00 43.44 204 ASN A CA 1
ATOM 1609 C C . ASN A 1 204 ? -2.497 -19.475 29.602 1.00 43.44 204 ASN A C 1
ATOM 1611 O O . ASN A 1 204 ? -1.591 -20.332 29.559 1.00 43.44 204 ASN A O 1
#

Foldseek 3Di:
DDDDPDDPPDPPPPDADDDDAAEEDAAEGEHDAEEEEYQNAYEYEEEQYEYHDVQHEYEYDNQAEHYEYENYEQYEYENYEYYAHCEPYEYECYEAYEYEAYHQYQHCEDHEYYCYELYEHEYAHDYDHYPYHYYNYAAYEYAHPPDFDDDPVCVRYPYNDDPVVSVVSSPPPQPPVSVVVVCCVVVVPPDPVSVVCVVCVVVD

Radius of gyration: 20.85 Å; chains: 1; bounding box: 46×66×57 Å

=== Feature glossary ===
Legend for the data blocks above and below:

— What the protein is —

The amino-acid sequence is the protein's primary structure: the linear order of residues from the N-terminus to the C-terminus, written in one-letter code. Everything else here — the 3D coordinates, the secondary structure, the domain annotations — is ultimately a consequence of this string.

Functional annotations link the protein to curated databases. InterPro entries identify conserved domains and families by matching the sequence against member-database signatures (Pfam, PROSITE, CDD, …). Gene Ontology (GO) terms describe molecular function, biological process, and cellular component in a controlled vocabulary. CATH places the structure in a hierarchical fold classification (Class/Architecture/Topology/Homologous-superfamily). The organism is the source species.

— Where its atoms are —

Atomic coordinates in PDBx/mmCIF format — the same representation the Protein Data Bank distributes. Each line of the _atom_site loop places one backbone atom in Cartesian space (units: ångströms, origin: arbitrary).

The six renders are orthographic views along the three Cartesian axes in both directions. Representation (cartoon, sticks, or surface) and color scheme (sequence-rainbow or by-chain) vary across proteins so the training set covers all the common visualization conventions.

— Local backbone conformation —

Eight-state secondary structure (DSSP): H is the canonical α-helix, G the tighter 3₁₀-helix, I the wider π-helix; E/B are β-structure, T and S are turns and bends, and '-' is everything else. DSSP derives these from the pattern of main-chain N–H···O=C hydrogen bonds, not from the sequence.

Three-state secondary structure (P-SEA) collapses the eight DSSP classes into helix (a), strand (b), and coil (c). P-SEA assigns these from Cα geometry alone — distances and angles — without requiring backbone oxygens, so it works on any Cα trace.

φ (phi) and ψ (psi) are the two rotatable backbone dihedrals per residue: φ is the C(i-1)–N–Cα–C torsion, ψ is the N–Cα–C–N(i+1) torsion, both in degrees on (−180°, 180°]. α-helical residues cluster near (−60°, −45°); β-strand residues near (−120°, +130°). A Ramachandran plot is simply a scatter of (φ, ψ) for every residue.

— Global shape and packing —

The geometric summary reports three shape descriptors. Rg (radius of gyration) measures how spread out the Cα atoms are about their centre of mass; compact globular proteins have small Rg, elongated or unfolded ones large. Cα contacts (<8 Å, |i−j|>4) count long-range residue pairs in spatial proximity — high for tightly packed folds, near zero for rods or random coil. The bounding-box extents give the protein's footprint along x, y, z in Å.

SASA measures how much of the protein is reachable by solvent. It is computed by rolling a water-sized probe over the atomic surface and summing the exposed area (Å²). Per-residue SASA distinguishes core (buried, low SASA) from surface (exposed, high SASA) residues; total SASA is a whole-molecule size measure.

Plot images: a contact map (which residues are close in 3D, as an N×N binary image), a Ramachandran scatter (backbone torsion angles, revealing secondary-structure composition at a glance), and — for AlphaFold structures — a PAE heatmap (pairwise prediction confidence).

— Structural neighborhood —

A 3Di character summarizes, for each residue, the relative orientation of the Cα frame of its nearest spatial neighbor. Because it encodes fold topology rather than chemistry, 3Di alignments detect remote structural similarity that sequence alignment misses.

The Foldseek neighbor list gives the closest experimentally determine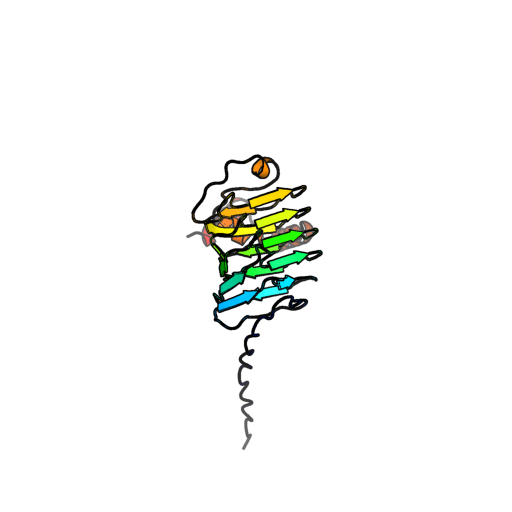d structures in the PDB, ranked by structural alignment. TM-score near 1 means near-identical fold; near 0.3 means only rough topology match. This is how one finds what a novel AlphaFold prediction most resembles in the solved-structure universe.

— Confidence and disorder —

For AlphaFold models, the B-factor field carries pLDDT — the model's own estimate of local accuracy on a 0–100 scale. Regions with pLDDT<50 should be treated as essentially unmodeled; they often correspond to intrinsically disordered segments.

Crystallographic B-factors measure how much each atom's electron density is smeared out, in Å². They rise in mobile loops and surface residues and fall in the buried interior. In AlphaFold models this column is repurposed to hold pLDDT instead.

Predicted Aligned Error (PAE) is an AlphaFold confidence matrix: entry (i, j) is the expected error in the position of residue j, in ångströms, when the prediction is superimposed on the true structure at residue i. Low PAE within a block of residues means that block is internally rigid and well-predicted; high PAE between two blocks means their relative placement is uncertain even if each block individually is confident.